Protein AF-A0A3B9YT46-F1 (afdb_monomer_lite)

Radius of gyration: 113.01 Å; chains: 1; bounding box: 164×66×344 Å

Foldseek 3Di:
DDDDDDDDDDDDDDDDDDPDPDPPDVPPPPPPDDDDDPDPLVVLVVVLVVVLVVLLVVLVVVCCVPQNPVCVVVDPPVVVVVSCCVSVVVSVVSVVVSVVVVVVVVVVVVVVVVVVVVVVVPDPDPVVVVVVVVVVVVVVVVVVVVVVVVVVVVVVVVVVVVVVVVVVVVVVVVVVVVVVVVVVVVVVVVVVVVVVVVVVVVVVVVVVVVVVVVVVVVVVVVVVVVVVVVVVVVVVVVVVVVVVVVVVVVVVVVVVVVVVVVVVVVVVVVVVVVVVVVVVVVVVVVVVVVVVVVVVVVVVVVVVVVVVVVVVVVVVVVVVVVVVVVVVVVVVVVVVPPDD

pLDDT: mean 80.5, std 17.71, range [39.16, 98.44]

Secondary structure (DSSP, 8-state):
-------------------------S--------PPP---THHHHHHHHHHHHHHHHHHHHHHHHHH-TTTGGG--HHHHHHHHHHHHHHHHHHHHHHHHHHHHHHHHHHHHHHHHHHHHHT--SHHHHHHHHHHHHHHHHHHHHHHHHHHHHHHHHHHHHHHHHHHHHHHHHHHHHHHHHHHHHHHHHHHHHHHHHHHHHHHHHHHHHHHHHHHHHHHHHHHHHHHHHHHHHHHHHHHHHHHHHHHHHHHHHHHHHHHHHHHHHHHHHHHHHHHHHHHHHHHHHHHHHHHHHHHHHHHHHHHHHHHHHHHHHHHHHHHHHHHHHHHHHHHHHHHTTS--

Structure (mmCIF, N/CA/C/O backbone):
data_AF-A0A3B9YT46-F1
#
_entry.id   AF-A0A3B9YT46-F1
#
loop_
_atom_site.group_PDB
_atom_site.id
_atom_site.type_symbol
_atom_site.label_atom_id
_atom_site.label_alt_id
_atom_site.label_comp_id
_atom_site.label_asym_id
_atom_site.label_entity_id
_atom_site.label_seq_id
_atom_site.pdbx_PDB_ins_code
_atom_site.Cartn_x
_atom_site.Cartn_y
_atom_site.Cartn_z
_atom_site.occupancy
_atom_site.B_iso_or_equiv
_atom_site.auth_seq_id
_atom_site.auth_comp_id
_atom_site.auth_asym_id
_atom_site.auth_atom_id
_atom_site.pdbx_PDB_model_num
ATOM 1 N N . MET A 1 1 ? -22.699 16.809 -35.178 1.00 41.12 1 MET A N 1
ATOM 2 C CA . MET A 1 1 ? -22.304 18.234 -35.242 1.00 41.12 1 MET A CA 1
ATOM 3 C C . MET A 1 1 ? -20.949 18.251 -35.957 1.00 41.12 1 MET A C 1
ATOM 5 O O . MET A 1 1 ? -20.018 17.729 -35.370 1.00 41.12 1 MET A O 1
ATOM 9 N N . ALA A 1 2 ? -20.803 18.466 -37.278 1.00 41.22 2 ALA A N 1
ATOM 10 C CA . ALA A 1 2 ? -21.059 19.678 -38.099 1.00 41.22 2 ALA A CA 1
ATOM 11 C C . ALA A 1 2 ? -20.481 20.929 -37.409 1.00 41.22 2 ALA A C 1
ATOM 13 O O . ALA A 1 2 ? -20.871 21.157 -36.271 1.00 41.22 2 ALA A O 1
ATOM 14 N N . HIS A 1 3 ? -19.545 21.741 -37.916 1.00 41.16 3 HIS A N 1
ATOM 15 C CA . HIS A 1 3 ? -19.056 22.198 -39.238 1.00 41.16 3 HIS A CA 1
ATOM 16 C C . HIS A 1 3 ? -17.510 22.384 -39.138 1.00 41.16 3 HIS A C 1
ATOM 18 O O . HIS A 1 3 ? -17.016 22.484 -38.025 1.00 41.16 3 HIS A O 1
ATOM 24 N N . GLY A 1 4 ? -16.641 22.443 -40.158 1.00 42.06 4 GLY A N 1
ATOM 25 C CA . GLY A 1 4 ? -16.755 22.893 -41.549 1.00 42.06 4 GLY A CA 1
ATOM 26 C C . GLY A 1 4 ? -15.998 24.226 -41.756 1.00 42.06 4 GLY A C 1
ATOM 27 O O . GLY A 1 4 ? -16.309 25.179 -41.054 1.00 42.06 4 GLY A O 1
ATOM 28 N N . ALA A 1 5 ? -15.106 24.267 -42.765 1.00 44.59 5 ALA A N 1
ATOM 29 C CA . ALA A 1 5 ? -14.309 25.393 -43.317 1.00 44.59 5 ALA A CA 1
ATOM 30 C C . ALA A 1 5 ? -12.857 25.496 -42.798 1.00 44.59 5 ALA A C 1
ATOM 32 O O . ALA A 1 5 ? -12.620 25.448 -41.602 1.00 44.59 5 ALA A O 1
ATOM 33 N N . GLY A 1 6 ? -11.817 25.653 -43.616 1.00 39.38 6 GLY A N 1
ATOM 34 C CA . GLY A 1 6 ? -11.703 25.859 -45.060 1.00 39.38 6 GLY A CA 1
ATOM 35 C C . GLY A 1 6 ? -10.277 26.351 -45.348 1.00 39.38 6 GLY A C 1
ATOM 36 O O . GLY A 1 6 ? -9.766 27.198 -44.619 1.00 39.38 6 GLY A O 1
ATOM 37 N N . SER A 1 7 ? -9.618 25.789 -46.360 1.00 54.38 7 SER A N 1
ATOM 38 C CA . SER A 1 7 ? -8.324 26.266 -46.871 1.00 54.38 7 SER A CA 1
ATOM 39 C C . SER A 1 7 ? -8.483 27.581 -47.643 1.00 54.38 7 SER A C 1
ATOM 41 O O . SER A 1 7 ? -9.489 27.762 -48.330 1.00 54.38 7 SER A O 1
ATOM 43 N N . PRO A 1 8 ? -7.472 28.459 -47.583 1.00 56.19 8 PRO A N 1
ATOM 44 C CA . PRO A 1 8 ? -6.973 29.163 -48.772 1.00 56.19 8 PRO A CA 1
ATOM 45 C C . PRO A 1 8 ? -5.425 29.128 -48.797 1.00 56.19 8 PRO A C 1
ATOM 47 O O . PRO A 1 8 ? -4.783 29.212 -47.757 1.00 56.19 8 PRO A O 1
ATOM 50 N N . ASP A 1 9 ? -4.773 28.714 -49.879 1.00 43.56 9 ASP A N 1
ATOM 51 C CA . ASP A 1 9 ? -4.486 29.418 -51.142 1.00 43.56 9 ASP A CA 1
ATOM 52 C C . ASP A 1 9 ? -3.201 30.290 -51.109 1.00 43.56 9 ASP A C 1
ATOM 54 O O . ASP A 1 9 ? -2.808 30.847 -50.090 1.00 43.56 9 ASP A O 1
ATOM 58 N N . ALA A 1 10 ? -2.534 30.276 -52.260 1.00 43.03 10 ALA A N 1
ATOM 59 C CA . ALA A 1 10 ? -1.188 30.647 -52.710 1.00 43.03 10 ALA A CA 1
ATOM 60 C C . ALA A 1 10 ? -0.385 31.859 -52.143 1.00 43.03 10 ALA A C 1
ATOM 62 O O . ALA A 1 10 ? -0.898 32.968 -52.050 1.00 43.03 10 ALA A O 1
ATOM 63 N N . ALA A 1 11 ? 0.950 31.627 -52.049 1.00 45.69 11 ALA A N 1
ATOM 64 C CA . ALA A 1 11 ? 2.121 32.483 -52.417 1.00 45.69 11 ALA A CA 1
ATOM 65 C C . ALA A 1 11 ? 2.400 33.804 -51.630 1.00 45.69 11 ALA A C 1
ATOM 67 O O . ALA A 1 11 ? 1.447 34.388 -51.128 1.00 45.69 11 ALA A O 1
ATOM 68 N N . PRO A 1 12 ? 3.662 34.341 -51.524 1.00 48.16 12 PRO A N 1
ATOM 69 C CA . PRO A 1 12 ? 4.722 34.341 -52.560 1.00 48.16 12 PRO A CA 1
ATOM 70 C C . PRO A 1 12 ? 6.220 34.256 -52.116 1.00 48.16 12 PRO A C 1
ATOM 72 O O . PRO A 1 12 ? 6.553 34.285 -50.938 1.00 48.16 12 PRO A O 1
ATOM 75 N N . ALA A 1 13 ? 7.101 34.257 -53.138 1.00 40.06 13 ALA A N 1
ATOM 76 C CA . ALA A 1 13 ? 8.508 34.720 -53.182 1.00 40.06 13 ALA A CA 1
ATOM 77 C C . ALA A 1 13 ? 9.668 33.682 -53.208 1.00 40.06 13 ALA A C 1
ATOM 79 O O . ALA A 1 13 ? 10.342 33.447 -52.215 1.00 40.06 13 ALA A O 1
ATOM 80 N N . GLY A 1 14 ? 9.961 33.187 -54.425 1.00 42.75 14 GLY A N 1
ATOM 81 C CA . GLY A 1 14 ? 11.294 33.201 -55.069 1.00 42.75 14 GLY A CA 1
ATOM 82 C C . GLY A 1 14 ? 12.364 32.167 -54.675 1.00 42.75 14 GLY A C 1
ATOM 83 O O . GLY A 1 14 ? 12.895 32.210 -53.569 1.00 42.75 14 GLY A O 1
ATOM 84 N N . PRO A 1 15 ? 12.862 31.396 -55.663 1.00 44.81 15 PRO A N 1
ATOM 85 C CA . PRO A 1 15 ? 14.312 31.339 -55.843 1.00 44.81 15 PRO A CA 1
ATOM 86 C C . PRO A 1 15 ? 14.768 31.537 -57.301 1.00 44.81 15 PRO A C 1
ATOM 88 O O . PRO A 1 15 ? 14.233 30.959 -58.239 1.00 44.81 15 PRO A O 1
ATOM 91 N N . ALA A 1 16 ? 15.798 32.376 -57.425 1.00 43.09 16 ALA A N 1
ATOM 92 C CA . ALA A 1 16 ? 16.916 32.319 -58.368 1.00 43.09 16 ALA A CA 1
ATOM 93 C C . ALA A 1 16 ? 16.648 31.914 -59.834 1.00 43.09 16 ALA A C 1
ATOM 95 O O . ALA A 1 16 ? 16.654 30.745 -60.195 1.00 43.09 16 ALA A O 1
ATOM 96 N N . ALA A 1 17 ? 16.571 32.947 -60.679 1.00 42.94 17 ALA A N 1
ATOM 97 C CA . ALA A 1 17 ? 17.223 33.058 -61.987 1.00 42.94 17 ALA A CA 1
ATOM 98 C C . ALA A 1 17 ? 17.659 31.743 -62.671 1.00 42.94 17 ALA A C 1
ATOM 100 O O . ALA A 1 17 ? 18.809 31.312 -62.559 1.00 42.94 17 ALA A O 1
ATOM 101 N N . GLU A 1 18 ? 16.772 31.194 -63.501 1.00 42.94 18 GLU A N 1
ATOM 102 C CA . GLU A 1 18 ? 17.157 30.327 -64.612 1.00 42.94 18 GLU A CA 1
ATOM 103 C C . GLU A 1 18 ? 17.981 31.137 -65.620 1.00 42.94 18 GLU A C 1
ATOM 105 O O . GLU A 1 18 ? 17.463 31.877 -66.458 1.00 42.94 18 GLU A O 1
ATOM 110 N N . LYS A 1 19 ? 19.303 31.004 -65.535 1.00 43.03 19 LYS A N 1
ATOM 111 C CA . LYS A 1 19 ? 20.207 31.386 -66.614 1.00 43.03 19 LYS A CA 1
ATOM 112 C C . LYS A 1 19 ? 20.368 30.154 -67.495 1.00 43.03 19 LYS A C 1
ATOM 114 O O . LYS A 1 19 ? 21.158 29.266 -67.186 1.00 43.03 19 LYS A O 1
ATOM 119 N N . GLY A 1 20 ? 19.564 30.083 -68.554 1.00 39.16 20 GLY A N 1
ATOM 120 C CA . GLY A 1 20 ? 19.698 29.065 -69.588 1.00 39.16 20 GLY A CA 1
ATOM 121 C C . GLY A 1 20 ? 21.128 29.062 -70.119 1.00 39.16 20 GLY A C 1
ATOM 122 O O . GLY A 1 20 ? 21.547 30.009 -70.783 1.00 39.16 20 GLY A O 1
ATOM 123 N N . LEU A 1 21 ? 21.885 28.011 -69.796 1.00 46.62 21 LEU A N 1
ATOM 124 C CA . LEU A 1 21 ? 23.113 27.695 -70.505 1.00 46.62 21 LEU A CA 1
ATOM 125 C C . LEU A 1 21 ? 22.712 27.331 -71.932 1.00 46.62 21 LEU A C 1
ATOM 127 O O . LEU A 1 21 ? 22.189 26.249 -72.206 1.00 46.62 21 LEU A O 1
ATOM 131 N N . THR A 1 22 ? 22.957 28.273 -72.832 1.00 46.56 22 THR A N 1
ATOM 132 C CA . THR A 1 22 ? 23.142 28.022 -74.251 1.00 46.56 22 THR A CA 1
ATOM 133 C C . THR A 1 22 ? 24.093 26.839 -74.403 1.00 46.56 22 THR A C 1
ATOM 135 O O . THR A 1 22 ? 25.244 26.876 -73.971 1.00 46.56 22 THR A O 1
ATOM 138 N N . ARG A 1 23 ? 23.575 25.745 -74.964 1.00 44.22 23 ARG A N 1
ATOM 139 C CA . ARG A 1 23 ? 24.385 24.642 -75.471 1.00 44.22 23 ARG A CA 1
ATOM 140 C C . ARG A 1 23 ? 25.211 25.189 -76.631 1.00 44.22 23 ARG A C 1
ATOM 142 O O . ARG A 1 23 ? 24.738 25.204 -77.763 1.00 44.22 23 ARG A O 1
ATOM 149 N N . ASP A 1 24 ? 26.427 25.623 -76.337 1.00 44.31 24 ASP A N 1
ATOM 150 C CA . ASP A 1 24 ? 27.461 25.804 -77.346 1.00 44.31 24 ASP A CA 1
ATOM 151 C C . ASP A 1 24 ? 27.798 24.414 -77.891 1.00 44.31 24 ASP A C 1
ATOM 153 O O . ASP A 1 24 ? 28.499 23.619 -77.265 1.00 44.31 24 ASP A O 1
ATOM 157 N N . ASN A 1 25 ? 27.182 24.082 -79.023 1.00 48.66 25 ASN A N 1
ATOM 158 C CA . ASN A 1 25 ? 27.457 22.886 -79.800 1.00 48.66 25 ASN A CA 1
ATOM 159 C C . ASN A 1 25 ? 28.786 23.105 -80.548 1.00 48.66 25 ASN A C 1
ATOM 161 O O . ASN A 1 25 ? 28.829 23.952 -81.436 1.00 48.66 25 ASN A O 1
ATOM 165 N N . PRO A 1 26 ? 29.880 22.386 -80.243 1.00 47.75 26 PRO A N 1
ATOM 166 C CA . PRO A 1 26 ? 31.188 22.662 -80.840 1.00 47.75 26 PRO A CA 1
ATOM 167 C C . PRO A 1 26 ? 31.385 21.966 -82.202 1.00 47.75 26 PRO A C 1
ATOM 169 O O . PRO A 1 26 ? 32.481 21.506 -82.512 1.00 47.75 26 PRO A O 1
ATOM 172 N N . LEU A 1 27 ? 30.332 21.853 -83.015 1.00 49.66 27 LEU A N 1
ATOM 173 C CA . LEU A 1 27 ? 30.354 21.134 -84.296 1.00 49.66 27 LEU A CA 1
ATOM 174 C C . LEU A 1 27 ? 29.682 21.931 -85.425 1.00 49.66 27 LEU A C 1
ATOM 176 O O . LEU A 1 27 ? 28.972 21.367 -86.250 1.00 49.66 27 LEU A O 1
ATOM 180 N N . ASP A 1 28 ? 29.963 23.232 -85.503 1.00 43.47 28 ASP A N 1
ATOM 181 C CA . ASP A 1 28 ? 29.876 23.964 -86.770 1.00 43.47 28 ASP A CA 1
ATOM 182 C C . ASP A 1 28 ? 31.187 23.747 -87.531 1.00 43.47 28 ASP A C 1
ATOM 184 O O . ASP A 1 28 ? 32.149 24.512 -87.440 1.00 43.47 28 ASP A O 1
ATOM 188 N N . LEU A 1 29 ? 31.252 22.624 -88.248 1.00 54.69 29 LEU A N 1
ATOM 189 C CA . LEU A 1 29 ? 32.299 22.385 -89.231 1.00 54.69 29 LEU A CA 1
ATOM 190 C C . LEU A 1 29 ? 32.039 23.303 -90.423 1.00 54.69 29 LEU A C 1
ATOM 192 O O . LEU A 1 29 ? 31.255 22.987 -91.320 1.00 54.69 29 LEU A O 1
ATOM 196 N N . ASP A 1 30 ? 32.717 24.447 -90.381 1.00 42.81 30 ASP A N 1
ATOM 197 C CA . ASP A 1 30 ? 32.851 25.440 -91.438 1.00 42.81 30 ASP A CA 1
ATOM 198 C C . ASP A 1 30 ? 33.291 24.746 -92.738 1.00 42.81 30 ASP A C 1
ATOM 200 O O . ASP A 1 30 ? 34.471 24.528 -93.025 1.00 42.81 30 ASP A O 1
ATOM 204 N N . THR A 1 31 ? 32.302 24.301 -93.512 1.00 52.31 31 THR A N 1
ATOM 205 C CA . THR A 1 31 ? 32.496 23.651 -94.804 1.00 52.31 31 THR A CA 1
ATOM 206 C C . THR A 1 31 ? 32.680 24.761 -95.831 1.00 52.31 31 THR A C 1
ATOM 208 O O . THR A 1 31 ? 31.816 25.015 -96.669 1.00 52.31 31 THR A O 1
ATOM 211 N N . GLN A 1 32 ? 33.812 25.465 -95.747 1.00 49.44 32 GLN A N 1
ATOM 212 C CA . GLN A 1 32 ? 34.251 26.377 -96.798 1.00 49.44 32 GLN A CA 1
ATOM 213 C C . GLN A 1 32 ? 34.655 25.551 -98.019 1.00 49.44 32 GLN A C 1
ATOM 215 O O . GLN A 1 32 ? 35.798 25.124 -98.196 1.00 49.44 32 GLN A O 1
ATOM 220 N N . ALA A 1 33 ? 33.654 25.296 -98.857 1.00 43.62 33 ALA A N 1
ATOM 221 C CA . ALA A 1 33 ? 33.799 24.751 -100.187 1.00 43.62 33 ALA A CA 1
ATOM 222 C C . ALA A 1 33 ? 34.742 25.640 -101.014 1.00 43.62 33 ALA A C 1
ATOM 224 O O . ALA A 1 33 ? 34.546 26.845 -101.168 1.00 43.62 33 ALA A O 1
ATOM 225 N N . ILE A 1 34 ? 35.780 25.010 -101.553 1.00 50.03 34 ILE A N 1
ATOM 226 C CA . ILE A 1 34 ? 36.773 25.602 -102.444 1.00 50.03 34 ILE A CA 1
ATOM 227 C C . ILE A 1 34 ? 36.063 26.040 -103.734 1.00 50.03 34 ILE A C 1
ATOM 229 O O . ILE A 1 34 ? 35.807 25.221 -104.614 1.00 50.03 34 ILE A O 1
ATOM 233 N N . ALA A 1 35 ? 35.745 27.327 -103.865 1.00 42.12 35 ALA A N 1
ATOM 234 C CA . ALA A 1 35 ? 35.274 27.897 -105.124 1.00 42.12 35 ALA A CA 1
ATOM 235 C C . ALA A 1 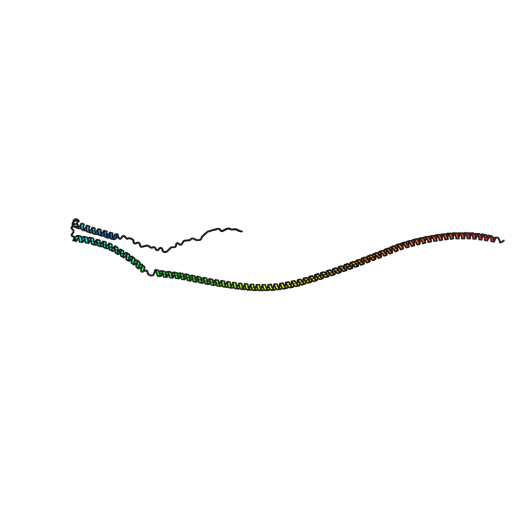35 ? 36.483 28.255 -106.017 1.00 42.12 35 ALA A C 1
ATOM 237 O O . ALA A 1 35 ? 37.309 29.082 -105.617 1.00 42.12 35 ALA A O 1
ATOM 238 N N . PRO A 1 36 ? 36.636 27.674 -107.222 1.00 52.12 36 PRO A N 1
ATOM 239 C CA . PRO A 1 36 ? 37.653 28.128 -108.163 1.00 52.12 36 PRO A CA 1
ATOM 240 C C . PRO A 1 36 ? 37.250 29.487 -108.756 1.00 52.12 36 PRO A C 1
ATOM 242 O O . PRO A 1 36 ? 36.185 29.627 -109.353 1.00 52.12 36 PRO A O 1
ATOM 245 N N . SER A 1 37 ? 38.112 30.496 -108.614 1.00 43.25 37 SER A N 1
ATOM 246 C CA . SER A 1 37 ? 37.915 31.805 -109.241 1.00 43.25 37 SER A CA 1
ATOM 247 C C . SER A 1 37 ? 38.177 31.738 -110.759 1.00 43.25 37 SER A C 1
ATOM 249 O O . SER A 1 37 ? 39.191 31.173 -111.188 1.00 43.25 37 SER A O 1
ATOM 251 N N . PRO A 1 38 ? 37.304 32.319 -111.604 1.00 46.41 38 PRO A N 1
ATOM 252 C CA . PRO A 1 38 ? 37.514 32.383 -113.045 1.00 46.41 38 PRO A CA 1
ATOM 253 C C . PRO A 1 38 ? 38.500 33.516 -113.353 1.00 46.41 38 PRO A C 1
ATOM 255 O O . PRO A 1 38 ? 38.113 34.645 -113.642 1.00 46.41 38 PRO A O 1
ATOM 258 N N . GLN A 1 39 ? 39.803 33.249 -113.255 1.00 58.62 39 GLN A N 1
ATOM 259 C CA . GLN A 1 39 ? 40.795 34.190 -113.776 1.00 58.62 39 GLN A CA 1
ATOM 260 C C . GLN A 1 39 ? 40.718 34.193 -115.305 1.00 58.62 39 GLN A C 1
ATOM 262 O O . GLN A 1 39 ? 40.978 33.182 -115.953 1.00 58.62 39 GLN A O 1
ATOM 267 N N . ALA A 1 40 ? 40.322 35.344 -115.850 1.00 55.09 40 ALA A N 1
ATOM 268 C CA . ALA A 1 40 ? 40.177 35.630 -117.268 1.00 55.09 40 ALA A CA 1
ATOM 269 C C . ALA A 1 40 ? 41.490 35.376 -118.036 1.00 55.09 40 ALA A C 1
ATOM 271 O O . ALA A 1 40 ? 42.336 36.255 -118.191 1.00 55.09 40 ALA A O 1
ATOM 272 N N . ASP A 1 41 ? 41.639 34.156 -118.557 1.00 59.75 41 ASP A N 1
ATOM 273 C CA . ASP A 1 41 ? 42.771 33.700 -119.378 1.00 59.75 41 ASP A CA 1
ATOM 274 C C . ASP A 1 41 ? 42.817 34.355 -120.779 1.00 59.75 41 ASP A C 1
ATOM 276 O O . ASP A 1 41 ? 43.705 34.065 -121.579 1.00 59.75 41 ASP A O 1
ATOM 280 N N . GLY A 1 42 ? 41.893 35.271 -121.092 1.00 62.78 42 GLY A N 1
ATOM 281 C CA . GLY A 1 42 ? 41.803 35.927 -122.398 1.00 62.78 42 GLY A CA 1
ATOM 282 C C . GLY A 1 42 ? 42.903 36.954 -122.680 1.00 62.78 42 GLY A C 1
ATOM 283 O O . GLY A 1 42 ? 43.208 37.199 -123.844 1.00 62.78 42 GLY A O 1
ATOM 284 N N . TRP A 1 43 ? 43.535 37.541 -121.655 1.00 73.94 43 TRP A N 1
ATOM 285 C CA . TRP A 1 43 ? 44.474 38.655 -121.862 1.00 73.94 43 TRP A CA 1
ATOM 286 C C . TRP A 1 43 ? 45.772 38.228 -122.567 1.00 73.94 43 TRP A C 1
ATOM 288 O O . TRP A 1 43 ? 46.298 38.981 -123.381 1.00 73.94 43 TRP A O 1
ATOM 298 N N . ALA A 1 44 ? 46.265 37.012 -122.303 1.00 70.19 44 ALA A N 1
ATOM 299 C CA . ALA A 1 44 ? 47.479 36.490 -122.932 1.00 70.19 44 ALA A CA 1
ATOM 300 C C . ALA A 1 44 ? 47.256 36.196 -124.427 1.00 70.19 44 ALA A C 1
ATOM 302 O O . ALA A 1 44 ? 48.095 36.534 -125.260 1.00 70.19 44 ALA A O 1
ATOM 303 N N . PHE A 1 45 ? 46.091 35.640 -124.778 1.00 71.75 45 PHE A N 1
ATOM 304 C CA . PHE A 1 45 ? 45.691 35.450 -126.175 1.00 71.75 45 PHE A CA 1
ATOM 305 C C . PHE A 1 45 ? 45.420 36.789 -126.874 1.00 71.75 45 PHE A C 1
ATOM 307 O O . PHE A 1 45 ? 45.823 36.971 -128.021 1.00 71.75 45 PHE A O 1
ATOM 314 N N . ALA A 1 46 ? 44.811 37.752 -126.174 1.00 75.56 46 ALA A N 1
ATOM 315 C CA . ALA A 1 46 ? 44.589 39.098 -126.697 1.00 75.56 46 ALA A CA 1
ATOM 316 C C . ALA A 1 46 ? 45.912 39.832 -126.987 1.00 75.56 46 ALA A C 1
ATOM 318 O O . ALA A 1 46 ? 46.068 40.413 -128.060 1.00 75.56 46 ALA A O 1
ATOM 319 N N . ALA A 1 47 ? 46.889 39.755 -126.078 1.00 75.31 47 ALA A N 1
ATOM 320 C CA . ALA A 1 47 ? 48.214 40.344 -126.270 1.00 75.31 47 ALA A CA 1
ATOM 321 C C . ALA A 1 47 ? 48.966 39.705 -127.452 1.00 75.31 47 ALA A C 1
ATOM 323 O O . ALA A 1 47 ? 49.541 40.423 -128.271 1.00 75.31 47 ALA A O 1
ATOM 324 N N . ALA A 1 48 ? 48.914 38.373 -127.591 1.00 75.81 48 ALA A N 1
ATOM 325 C CA . ALA A 1 48 ? 49.522 37.667 -128.721 1.00 75.81 48 ALA A CA 1
ATOM 326 C C . ALA A 1 48 ? 48.877 38.048 -130.068 1.00 75.81 48 ALA A C 1
ATOM 328 O O . ALA A 1 48 ? 49.583 38.245 -131.062 1.00 75.81 48 ALA A O 1
ATOM 329 N N . GLY A 1 49 ? 47.549 38.207 -130.099 1.00 75.62 49 GLY A N 1
ATOM 330 C CA . GLY A 1 49 ? 46.814 38.668 -131.278 1.00 75.62 49 GLY A CA 1
ATOM 331 C C . GLY A 1 49 ? 47.187 40.094 -131.690 1.00 75.62 49 GLY A C 1
ATOM 332 O O . GLY A 1 49 ? 47.502 40.329 -132.855 1.00 75.62 49 GLY A O 1
ATOM 333 N N . LEU A 1 50 ? 47.227 41.029 -130.734 1.00 81.75 50 LEU A N 1
ATOM 334 C CA . LEU A 1 50 ? 47.620 42.421 -130.985 1.00 81.75 50 LEU A CA 1
ATOM 335 C C . LEU A 1 50 ? 49.059 42.531 -131.494 1.00 81.75 50 LEU A C 1
ATOM 337 O O . LEU A 1 50 ? 49.312 43.248 -132.461 1.00 81.75 50 LEU A O 1
ATOM 341 N N . PHE A 1 51 ? 49.989 41.793 -130.886 1.00 79.75 51 PHE A N 1
ATOM 342 C CA . PHE A 1 51 ? 51.381 41.775 -131.327 1.00 79.75 51 PHE A CA 1
ATOM 343 C C . PHE A 1 51 ? 51.520 41.216 -132.748 1.00 79.75 51 PHE A C 1
ATOM 345 O O . PHE A 1 51 ? 52.198 41.817 -133.577 1.00 79.75 51 PHE A O 1
ATOM 352 N N . SER A 1 52 ? 50.830 40.112 -133.057 1.00 75.25 52 SER A N 1
ATOM 353 C CA . SER A 1 52 ? 50.860 39.508 -134.398 1.00 75.25 52 SER A CA 1
ATOM 354 C C . SER A 1 52 ? 50.279 40.453 -135.456 1.00 75.25 52 SER A C 1
ATOM 356 O O . SER A 1 52 ? 50.853 40.603 -136.533 1.00 75.25 52 SER A O 1
ATOM 358 N N . ALA A 1 53 ? 49.177 41.144 -135.140 1.00 77.81 53 ALA A N 1
ATOM 359 C CA . ALA A 1 53 ? 48.570 42.134 -136.029 1.00 77.81 53 ALA A CA 1
ATOM 360 C C . ALA A 1 53 ? 49.493 43.341 -136.264 1.00 77.81 53 ALA A C 1
ATOM 362 O O . ALA A 1 53 ? 49.672 43.770 -137.404 1.00 77.81 53 ALA A O 1
ATOM 363 N N . PHE A 1 54 ? 50.121 43.856 -135.203 1.00 82.50 54 PHE A N 1
ATOM 364 C CA . PHE A 1 54 ? 51.089 44.947 -135.293 1.00 82.50 54 PHE A CA 1
ATOM 365 C C . PHE A 1 54 ? 52.315 44.553 -136.126 1.00 82.50 54 PHE A C 1
ATOM 367 O O . PHE A 1 54 ? 52.748 45.315 -136.989 1.00 82.50 54 PHE A O 1
ATOM 374 N N . TRP A 1 55 ? 52.844 43.345 -135.923 1.00 83.56 55 TRP A N 1
ATOM 375 C CA . TRP A 1 55 ? 54.025 42.857 -136.630 1.00 83.56 55 TRP A CA 1
ATOM 376 C C . TRP A 1 55 ? 53.762 42.617 -138.120 1.00 83.56 55 TRP A C 1
ATOM 378 O O . TRP A 1 55 ? 54.521 43.082 -138.973 1.00 83.56 55 TRP A O 1
ATOM 388 N N . ALA A 1 56 ? 52.651 41.949 -138.443 1.00 74.56 56 ALA A N 1
ATOM 389 C CA . ALA A 1 56 ? 52.224 41.751 -139.824 1.00 74.56 56 ALA A CA 1
ATOM 390 C C . ALA A 1 56 ? 51.985 43.098 -140.527 1.00 74.56 56 ALA A C 1
ATOM 392 O O . ALA A 1 56 ? 52.460 43.306 -141.644 1.00 74.56 56 ALA A O 1
ATOM 393 N N . GLY A 1 57 ? 51.327 44.044 -139.845 1.00 76.94 57 GLY A N 1
ATOM 394 C CA . GLY A 1 57 ? 51.144 45.409 -140.336 1.00 76.94 57 GLY A CA 1
ATOM 395 C C . GLY A 1 57 ? 52.468 46.143 -140.574 1.00 76.94 57 GLY A C 1
ATOM 396 O O . GLY A 1 57 ? 52.619 46.808 -141.597 1.00 76.94 57 GLY A O 1
ATOM 397 N N . GLY A 1 58 ? 53.449 45.974 -139.684 1.00 78.50 58 GLY A N 1
ATOM 398 C CA . GLY A 1 58 ? 54.785 46.562 -139.807 1.00 78.50 58 GLY A CA 1
ATOM 399 C C . GLY A 1 58 ? 55.551 46.077 -141.038 1.00 78.50 58 GLY A C 1
ATOM 400 O O . GLY A 1 58 ? 56.144 46.889 -141.748 1.00 78.50 58 GLY A O 1
ATOM 401 N N . ILE A 1 59 ? 55.489 44.779 -141.352 1.00 76.62 59 ILE A N 1
ATOM 402 C CA . ILE A 1 59 ? 56.126 44.226 -142.560 1.00 76.62 59 ILE A CA 1
ATOM 403 C C . ILE A 1 59 ? 55.437 44.746 -143.818 1.00 76.62 59 ILE A C 1
ATOM 405 O O . ILE A 1 59 ? 56.115 45.185 -144.745 1.00 76.62 59 ILE A O 1
ATOM 409 N N . VAL A 1 60 ? 54.102 44.759 -143.843 1.00 73.12 60 VAL A N 1
ATOM 410 C CA . VAL A 1 60 ? 53.352 45.313 -144.979 1.00 73.12 60 VAL A CA 1
ATOM 411 C C . VAL A 1 60 ? 53.708 46.788 -145.190 1.00 73.12 60 VAL A C 1
ATOM 413 O O . VAL A 1 60 ? 54.002 47.190 -146.315 1.00 73.12 60 VAL A O 1
ATOM 416 N N . ALA A 1 61 ? 53.764 47.585 -144.119 1.00 80.38 61 ALA A N 1
ATOM 417 C CA . ALA A 1 61 ? 54.150 48.992 -144.186 1.00 80.38 61 ALA A CA 1
ATOM 418 C C . ALA A 1 61 ? 55.593 49.184 -144.687 1.00 80.38 61 ALA A C 1
ATOM 420 O O . ALA A 1 61 ? 55.833 50.045 -145.534 1.00 80.38 61 ALA A O 1
ATOM 421 N N . TYR A 1 62 ? 56.540 48.365 -144.219 1.00 77.31 62 TYR A N 1
ATOM 422 C CA . TYR A 1 62 ? 57.936 48.404 -144.660 1.00 77.31 62 TYR A CA 1
A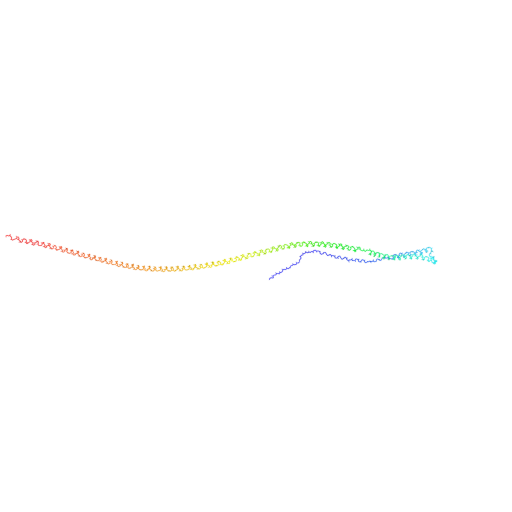TOM 423 C C . TYR A 1 62 ? 58.078 48.075 -146.150 1.00 77.31 62 TYR A C 1
ATOM 425 O O . TYR A 1 62 ? 58.725 48.816 -146.890 1.00 77.31 62 TYR A O 1
ATOM 433 N N . VAL A 1 63 ? 57.423 47.006 -146.614 1.00 74.50 63 VAL A N 1
ATOM 434 C CA . VAL A 1 63 ? 57.468 46.592 -148.023 1.00 74.50 63 VAL A CA 1
ATOM 435 C C . VAL A 1 63 ? 56.855 47.669 -148.922 1.00 74.50 63 VAL A C 1
ATOM 437 O O . VAL A 1 63 ? 57.457 48.041 -149.929 1.00 74.50 63 VAL A O 1
ATOM 440 N N . VAL A 1 64 ? 55.695 48.221 -148.550 1.00 75.69 64 VAL A N 1
ATOM 441 C CA . VAL A 1 64 ? 55.039 49.295 -149.315 1.00 75.69 64 VAL A CA 1
ATOM 442 C C . VAL A 1 64 ? 55.882 50.573 -149.337 1.00 75.69 64 VAL A C 1
ATOM 444 O O . VAL A 1 64 ? 55.947 51.234 -150.374 1.00 75.69 64 VAL A O 1
ATOM 447 N N . GLY A 1 65 ? 56.529 50.923 -148.222 1.00 77.81 65 GLY A N 1
ATOM 448 C CA . GLY A 1 65 ? 57.385 52.104 -148.122 1.00 77.81 65 GLY A CA 1
ATOM 449 C C . GLY A 1 65 ? 58.668 51.994 -148.947 1.00 77.81 65 GLY A C 1
ATOM 450 O O . GLY A 1 65 ? 59.050 52.959 -149.601 1.00 77.81 65 GLY A O 1
ATOM 451 N N . TYR A 1 66 ? 59.308 50.822 -148.953 1.00 76.25 66 TYR A N 1
ATOM 452 C CA . TYR A 1 66 ? 60.580 50.614 -149.647 1.00 76.25 66 TYR A CA 1
ATOM 453 C C . TYR A 1 66 ? 60.413 50.399 -151.159 1.00 76.25 66 TYR A C 1
ATOM 455 O O . TYR A 1 66 ? 61.148 50.984 -151.949 1.00 76.25 66 TYR A O 1
ATOM 463 N N . TYR A 1 67 ? 59.435 49.586 -151.579 1.00 70.94 67 TYR A N 1
ATOM 464 C CA . TYR A 1 67 ? 59.235 49.238 -152.995 1.00 70.94 67 TYR A CA 1
ATOM 465 C C . TYR A 1 67 ? 58.224 50.141 -153.720 1.00 70.94 67 TYR A C 1
ATOM 467 O O . TYR A 1 67 ? 58.172 50.150 -154.953 1.00 70.94 67 TYR A O 1
ATOM 475 N N . GLY A 1 68 ? 57.423 50.910 -152.978 1.00 69.94 68 GLY A N 1
ATOM 476 C CA . GLY A 1 68 ? 56.323 51.706 -153.515 1.00 69.94 68 GLY A CA 1
ATOM 477 C C . GLY A 1 68 ? 55.075 50.866 -153.821 1.00 69.94 68 GLY A C 1
ATOM 478 O O . GLY A 1 68 ? 55.151 49.695 -154.193 1.00 69.94 68 GLY A O 1
ATOM 479 N N . LYS A 1 69 ? 53.889 51.480 -153.692 1.00 66.12 69 LYS A N 1
ATOM 480 C CA . LYS A 1 69 ? 52.580 50.793 -153.801 1.00 66.12 69 LYS A CA 1
ATOM 481 C C . LYS A 1 69 ? 52.399 50.023 -155.119 1.00 66.12 69 LYS A C 1
ATOM 483 O O . LYS A 1 69 ? 51.786 48.963 -155.120 1.00 66.12 69 LYS A O 1
ATOM 488 N N . ALA A 1 70 ? 52.932 50.551 -156.224 1.00 61.44 70 ALA A N 1
ATOM 489 C CA . ALA A 1 70 ? 52.787 49.963 -157.557 1.00 61.44 70 ALA A CA 1
ATOM 490 C C . ALA A 1 70 ? 53.662 48.712 -157.770 1.00 61.44 70 ALA A C 1
ATOM 492 O O . ALA A 1 70 ? 53.273 47.814 -158.511 1.00 61.44 70 ALA A O 1
ATOM 493 N N . SER A 1 71 ? 54.810 48.617 -157.094 1.00 61.62 71 SER A N 1
ATOM 494 C CA . SER A 1 71 ? 55.750 47.499 -157.254 1.00 61.62 71 SER A CA 1
ATOM 495 C C . SER A 1 71 ? 55.398 46.289 -156.386 1.00 61.62 71 SER A C 1
ATOM 497 O O . SER A 1 71 ? 55.907 45.199 -156.633 1.00 61.62 71 SER A O 1
ATOM 499 N N . PHE A 1 72 ? 54.507 46.447 -155.398 1.00 63.56 72 PHE A N 1
ATOM 500 C CA . PHE A 1 72 ? 54.039 45.345 -154.549 1.00 63.56 72 PHE A CA 1
ATOM 501 C C . PHE A 1 72 ? 53.362 44.230 -155.363 1.00 63.56 72 PHE A C 1
ATOM 503 O O . PHE A 1 72 ? 53.555 43.053 -155.073 1.00 63.56 72 PHE A O 1
ATOM 510 N N . ALA A 1 73 ? 52.619 44.592 -156.416 1.00 66.94 73 ALA A N 1
ATOM 511 C CA . ALA A 1 73 ? 51.923 43.629 -157.270 1.00 66.94 73 ALA A CA 1
ATOM 512 C C . ALA A 1 73 ? 52.860 42.835 -158.204 1.00 66.94 73 ALA A C 1
ATOM 514 O O . ALA A 1 73 ? 52.488 41.755 -158.651 1.00 66.94 73 ALA A O 1
ATOM 515 N N . ASN A 1 74 ? 54.073 43.339 -158.467 1.00 63.75 74 ASN A N 1
ATOM 516 C CA . ASN A 1 74 ? 55.042 42.742 -159.399 1.00 63.75 74 ASN A CA 1
ATOM 517 C C . ASN A 1 74 ? 56.240 42.091 -158.687 1.00 63.75 74 ASN A C 1
ATOM 519 O O . ASN A 1 74 ? 57.286 41.864 -159.298 1.00 63.75 74 ASN A O 1
ATOM 523 N N . LEU A 1 75 ? 56.116 41.812 -157.388 1.00 68.19 75 LEU A N 1
ATOM 524 C CA . LEU A 1 75 ? 57.202 41.230 -156.611 1.00 68.19 75 LEU A CA 1
ATOM 525 C C . LEU A 1 75 ? 57.455 39.771 -157.050 1.00 68.19 75 LEU A C 1
ATOM 527 O O . LEU A 1 75 ? 56.504 38.990 -157.130 1.00 68.19 75 LEU A O 1
ATOM 531 N N . PRO A 1 76 ? 58.712 39.362 -157.318 1.00 73.50 76 PRO A N 1
ATOM 532 C CA . PRO A 1 76 ? 59.017 37.979 -157.674 1.00 73.50 76 PRO A CA 1
ATOM 533 C C . PRO A 1 76 ? 58.586 37.016 -156.558 1.00 73.50 76 PRO A C 1
ATOM 535 O O . PRO A 1 76 ? 58.717 37.326 -155.371 1.00 73.50 76 PRO A O 1
ATOM 538 N N . TRP A 1 77 ? 58.114 35.822 -156.933 1.00 73.44 77 TRP A N 1
ATOM 539 C CA . TRP A 1 77 ? 57.596 34.803 -156.003 1.00 73.44 77 TRP A CA 1
ATOM 540 C C . TRP A 1 77 ? 58.558 34.455 -154.853 1.00 73.44 77 TRP A C 1
ATOM 542 O O . TRP A 1 77 ? 58.115 34.158 -153.744 1.00 73.44 77 TRP A O 1
ATOM 552 N N . THR A 1 78 ? 59.872 34.549 -155.076 1.00 71.88 78 THR A N 1
ATOM 553 C CA . THR A 1 78 ? 60.900 34.358 -154.039 1.00 71.88 78 THR A CA 1
ATOM 554 C C . THR A 1 78 ? 60.859 35.437 -152.952 1.00 71.88 78 THR A C 1
ATOM 556 O O . THR A 1 78 ? 61.011 35.123 -151.773 1.00 71.88 78 THR A O 1
ATOM 559 N N . GLY A 1 79 ? 60.597 36.695 -153.321 1.00 73.00 79 GLY A N 1
ATOM 560 C CA . GLY A 1 79 ? 60.435 37.802 -152.377 1.00 73.00 79 GLY A CA 1
ATOM 561 C C . GLY A 1 79 ? 59.177 37.643 -151.528 1.00 73.00 79 GLY A C 1
ATOM 562 O O . GLY A 1 79 ? 59.231 37.799 -150.311 1.00 73.00 79 GLY A O 1
ATOM 563 N N . VAL A 1 80 ? 58.063 37.240 -152.149 1.00 73.12 80 VAL A N 1
ATOM 564 C CA . VAL A 1 80 ? 56.804 36.959 -151.438 1.00 73.12 80 VAL A CA 1
ATOM 565 C C . VAL A 1 80 ? 57.002 35.862 -150.388 1.00 73.12 80 VAL A C 1
ATOM 567 O O . VAL A 1 80 ? 56.572 36.029 -149.249 1.00 73.12 80 VAL A O 1
ATOM 570 N N . GLY A 1 81 ? 57.713 34.781 -150.732 1.00 76.62 81 GLY A N 1
ATOM 571 C CA . GLY A 1 81 ? 58.030 33.701 -149.794 1.00 76.62 81 GLY A CA 1
ATOM 572 C C . GLY A 1 81 ? 58.865 34.161 -148.595 1.00 76.62 81 GLY A C 1
ATOM 573 O O . GLY A 1 81 ? 58.560 33.792 -147.461 1.00 76.62 81 GLY A O 1
ATOM 574 N N . LEU A 1 82 ? 59.875 35.011 -148.817 1.00 78.69 82 LEU A N 1
ATOM 575 C CA . LEU A 1 82 ? 60.723 35.531 -147.741 1.00 78.69 82 LEU A CA 1
ATOM 576 C C . LEU A 1 82 ? 59.947 36.452 -146.790 1.00 78.69 82 LEU A C 1
ATOM 578 O O . LEU A 1 82 ? 60.060 36.303 -145.574 1.00 78.69 82 LEU A O 1
ATOM 582 N N . PHE A 1 83 ? 59.130 37.369 -147.318 1.00 75.62 83 PHE A N 1
ATOM 583 C CA . PHE A 1 83 ? 58.309 38.254 -146.485 1.00 75.62 83 PHE A CA 1
ATOM 584 C C . PHE A 1 83 ? 57.202 37.494 -145.751 1.00 75.62 83 PHE A C 1
ATOM 586 O O . PHE A 1 83 ? 56.949 37.773 -144.580 1.00 75.62 83 PHE A O 1
ATOM 593 N N . ALA A 1 84 ? 56.587 36.496 -146.393 1.00 75.44 84 ALA A N 1
ATOM 594 C CA . ALA A 1 84 ? 55.623 35.617 -145.741 1.00 75.44 84 ALA A CA 1
ATOM 595 C C . ALA A 1 84 ? 56.276 34.839 -144.590 1.00 75.44 84 ALA A C 1
ATOM 597 O O . ALA A 1 84 ? 55.743 34.837 -143.483 1.00 75.44 84 ALA A O 1
ATOM 598 N N . ALA A 1 85 ? 57.461 34.256 -144.801 1.00 77.94 85 ALA A N 1
ATOM 599 C CA . ALA A 1 85 ? 58.209 33.584 -143.740 1.00 77.94 85 ALA A CA 1
ATOM 600 C C . ALA A 1 85 ? 58.593 34.553 -142.604 1.00 77.94 85 ALA A C 1
ATOM 602 O O . ALA A 1 85 ? 58.388 34.238 -141.431 1.00 77.94 85 ALA A O 1
ATOM 603 N N . ALA A 1 86 ? 59.068 35.758 -142.936 1.00 77.62 86 ALA A N 1
ATOM 604 C CA . ALA A 1 86 ? 59.430 36.784 -141.958 1.00 77.62 86 ALA A CA 1
ATOM 605 C C . ALA A 1 86 ? 58.230 37.294 -141.134 1.00 77.62 86 ALA A C 1
ATOM 607 O O . ALA A 1 86 ? 58.394 37.650 -139.967 1.00 77.62 86 ALA A O 1
ATOM 608 N N . ALA A 1 87 ? 57.022 37.309 -141.707 1.00 75.75 87 ALA A N 1
ATOM 609 C CA . ALA A 1 87 ? 55.794 37.672 -140.997 1.00 75.75 87 ALA A CA 1
ATOM 610 C C . ALA A 1 87 ? 55.228 36.520 -140.158 1.00 75.75 87 ALA A C 1
ATOM 612 O O . ALA A 1 87 ? 54.703 36.735 -139.060 1.00 75.75 87 ALA A O 1
ATOM 613 N N . PHE A 1 88 ? 55.341 35.291 -140.659 1.00 78.75 88 PHE A N 1
ATOM 614 C CA . PHE A 1 88 ? 54.723 34.131 -140.035 1.00 78.75 88 PHE A CA 1
ATOM 615 C C . PHE A 1 88 ? 55.512 33.629 -138.823 1.00 78.75 88 PHE A C 1
ATOM 617 O O . PHE A 1 88 ? 54.913 33.338 -137.788 1.00 78.75 88 PHE A O 1
ATOM 624 N N . VAL A 1 89 ? 56.848 33.584 -138.905 1.00 81.38 89 VAL A N 1
ATOM 625 C CA . VAL A 1 89 ? 57.702 33.035 -137.834 1.00 81.38 89 VAL A CA 1
ATOM 626 C C . VAL A 1 89 ? 57.476 33.737 -136.480 1.00 81.38 89 VAL A C 1
ATOM 628 O O . VAL A 1 89 ? 57.220 33.039 -135.495 1.00 81.38 89 VAL A O 1
ATOM 631 N N . PRO A 1 90 ? 57.472 35.082 -136.382 1.00 77.12 90 PRO A N 1
ATOM 632 C CA . PRO A 1 90 ? 57.268 35.763 -135.100 1.00 77.12 90 PRO A CA 1
ATOM 633 C C . PRO A 1 90 ? 55.839 35.613 -134.570 1.00 77.12 90 PRO A C 1
ATOM 635 O O . PRO A 1 90 ? 55.637 35.483 -133.362 1.00 77.12 90 PRO A O 1
ATOM 638 N N . SER A 1 91 ? 54.855 35.564 -135.471 1.00 77.62 91 SER A N 1
ATOM 639 C CA . SER A 1 91 ? 53.444 35.373 -135.117 1.00 77.62 91 SER A CA 1
ATOM 640 C C . SER A 1 91 ? 53.210 33.992 -134.495 1.00 77.62 91 SER A C 1
ATOM 642 O O . SER A 1 91 ? 52.588 33.881 -133.439 1.00 77.62 91 SER A O 1
ATOM 644 N N . VAL A 1 92 ? 53.776 32.935 -135.088 1.00 78.88 92 VAL A N 1
ATOM 645 C CA . VAL A 1 92 ? 53.701 31.571 -134.535 1.00 78.88 92 VAL A CA 1
ATOM 646 C C . VAL A 1 92 ? 54.400 31.489 -133.180 1.00 78.88 92 VAL A C 1
ATOM 648 O O . VAL A 1 92 ? 53.875 30.866 -132.260 1.00 78.88 92 VAL A O 1
ATOM 651 N N . MET A 1 93 ? 55.548 32.152 -133.020 1.00 81.50 93 MET A N 1
ATOM 652 C CA . MET A 1 93 ? 56.292 32.132 -131.760 1.00 81.50 93 MET A CA 1
ATOM 653 C C . MET A 1 93 ? 55.524 32.824 -130.622 1.00 81.50 93 MET A C 1
ATOM 655 O O . MET A 1 93 ? 55.486 32.307 -129.505 1.00 81.50 93 MET A O 1
ATOM 659 N N . ALA A 1 94 ? 54.836 33.936 -130.908 1.00 79.00 94 ALA A N 1
ATOM 660 C CA . ALA A 1 94 ? 53.963 34.602 -129.940 1.00 79.00 94 ALA A CA 1
ATOM 661 C C . ALA A 1 94 ? 52.784 33.706 -129.514 1.00 79.00 94 ALA A C 1
ATOM 663 O O . ALA A 1 94 ? 52.491 33.581 -128.322 1.00 79.00 94 ALA A O 1
ATOM 664 N N . TRP A 1 95 ? 52.146 33.028 -130.474 1.00 76.31 95 TRP A N 1
ATOM 665 C CA . TRP A 1 95 ? 51.077 32.063 -130.195 1.00 76.31 95 TRP A CA 1
ATOM 666 C C . TRP A 1 95 ? 51.567 30.860 -129.381 1.00 76.31 95 TRP A C 1
ATOM 668 O O . TRP A 1 95 ? 50.894 30.440 -128.438 1.00 76.31 95 TRP A O 1
ATOM 678 N N . PHE A 1 96 ? 52.760 30.344 -129.681 1.00 81.44 96 PHE A N 1
ATOM 679 C CA . PHE A 1 96 ? 53.380 29.257 -128.925 1.00 81.44 96 PHE A CA 1
ATOM 680 C C . PHE A 1 96 ? 53.629 29.651 -127.463 1.00 81.44 96 PHE A C 1
ATOM 682 O O . PHE A 1 96 ? 53.312 28.891 -126.549 1.00 81.44 96 PHE A O 1
ATOM 689 N N . MET A 1 97 ? 54.110 30.873 -127.218 1.00 76.56 97 MET A N 1
ATOM 690 C CA . MET A 1 97 ? 54.338 31.375 -125.861 1.00 76.56 97 MET A CA 1
ATOM 691 C C . MET A 1 97 ? 53.036 31.513 -125.060 1.00 76.56 97 MET A C 1
ATOM 693 O O . MET A 1 97 ? 53.006 31.171 -123.876 1.00 76.56 97 MET A O 1
ATOM 697 N N . ALA A 1 98 ? 51.946 31.945 -125.701 1.00 75.25 98 ALA A N 1
ATOM 698 C CA . ALA A 1 98 ? 50.629 32.011 -125.067 1.00 75.25 98 ALA A CA 1
ATOM 699 C C . ALA A 1 98 ? 50.100 30.616 -124.677 1.00 75.25 98 ALA A C 1
ATOM 701 O O . ALA A 1 98 ? 49.586 30.433 -123.569 1.00 75.25 98 ALA A O 1
ATOM 702 N N . LEU A 1 99 ? 50.279 29.616 -125.547 1.00 76.19 99 LEU A N 1
ATOM 703 C CA . LEU A 1 99 ? 49.909 28.224 -125.264 1.00 76.19 99 LEU A CA 1
ATOM 704 C C . LEU A 1 99 ? 50.752 27.628 -124.126 1.00 76.19 99 LEU A C 1
ATOM 706 O O . LEU A 1 99 ? 50.204 27.038 -123.195 1.00 76.19 99 LEU A O 1
ATOM 710 N N . MET A 1 100 ? 52.063 27.868 -124.127 1.00 76.38 100 MET A N 1
ATOM 711 C CA . MET A 1 100 ? 52.973 27.348 -123.103 1.00 76.38 100 MET A CA 1
ATOM 712 C C . MET A 1 100 ? 52.705 27.960 -121.722 1.00 76.38 100 MET A C 1
ATOM 714 O O . MET A 1 100 ? 52.788 27.278 -120.700 1.00 76.38 100 MET A O 1
ATOM 718 N N . GLN A 1 101 ? 52.309 29.236 -121.669 1.00 77.69 101 GLN A N 1
ATOM 719 C CA . GLN A 1 101 ? 51.860 29.860 -120.426 1.00 77.69 101 GLN A CA 1
ATOM 720 C C . GLN A 1 101 ? 50.583 29.210 -119.877 1.00 77.69 101 GLN A C 1
ATOM 722 O O . GLN A 1 101 ? 50.457 29.063 -118.660 1.00 77.69 101 GLN A O 1
ATOM 727 N N . ARG A 1 102 ? 49.648 28.801 -120.744 1.00 71.75 102 ARG A N 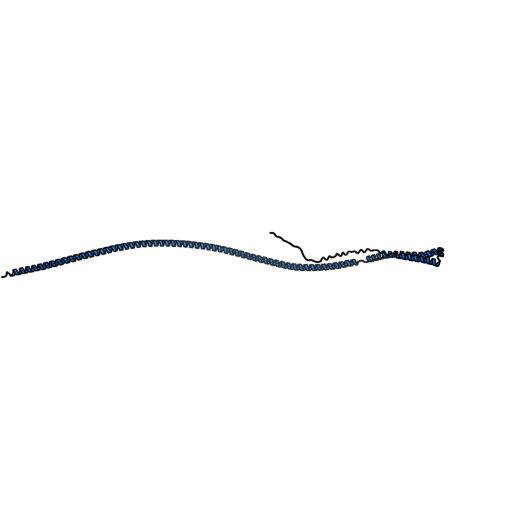1
ATOM 728 C CA . ARG A 1 102 ? 48.422 28.103 -120.329 1.00 71.75 102 ARG A CA 1
ATOM 729 C C . ARG A 1 102 ? 48.745 26.747 -119.693 1.00 71.75 102 ARG A C 1
ATOM 731 O O . ARG A 1 102 ? 48.228 26.445 -118.619 1.00 71.75 102 ARG A O 1
ATOM 738 N N . GLU A 1 103 ? 49.642 25.972 -120.296 1.00 71.44 103 GLU A N 1
ATOM 739 C CA . GLU A 1 103 ? 50.038 24.651 -119.784 1.00 71.44 103 GLU A CA 1
ATOM 740 C C . GLU A 1 103 ? 50.909 24.739 -118.524 1.00 71.44 103 GLU A C 1
ATOM 742 O O . GLU A 1 103 ? 50.649 24.049 -117.536 1.00 71.44 103 GLU A O 1
ATOM 747 N N . ALA A 1 104 ? 51.877 25.661 -118.482 1.00 67.62 104 ALA A N 1
ATOM 748 C CA . ALA A 1 104 ? 52.733 25.856 -117.312 1.00 67.62 104 ALA A CA 1
ATOM 749 C C . ALA A 1 104 ? 51.934 26.276 -116.064 1.00 67.62 104 ALA A C 1
ATOM 751 O O . ALA A 1 104 ? 52.284 25.907 -114.939 1.00 67.62 104 ALA A O 1
ATOM 752 N N . ARG A 1 105 ? 50.841 27.032 -116.242 1.00 66.38 105 ARG A N 1
ATOM 753 C CA . ARG A 1 105 ? 49.942 27.404 -115.139 1.00 66.38 105 ARG A CA 1
ATOM 754 C C . ARG A 1 105 ? 49.130 26.212 -114.628 1.00 66.38 105 ARG A C 1
ATOM 756 O O . ARG A 1 105 ? 48.901 26.129 -113.420 1.00 66.38 105 ARG A O 1
ATOM 763 N N . LEU A 1 106 ? 48.749 25.282 -115.505 1.00 63.16 106 LEU A N 1
ATOM 764 C CA . LEU A 1 106 ? 48.029 24.067 -115.120 1.00 63.16 106 LEU A CA 1
ATOM 765 C C . LEU A 1 106 ? 48.910 23.148 -114.255 1.00 63.16 106 LEU A C 1
ATOM 767 O O . LEU A 1 106 ? 48.477 22.727 -113.181 1.00 63.16 106 LEU A O 1
ATOM 771 N N . LEU A 1 107 ? 50.173 22.938 -114.648 1.00 66.69 107 LEU A N 1
ATOM 772 C CA . LEU A 1 107 ? 51.121 22.122 -113.877 1.00 66.69 107 LEU A CA 1
ATOM 773 C C . LEU A 1 107 ? 51.456 22.750 -112.516 1.00 66.69 107 LEU A C 1
ATOM 775 O O . LEU A 1 107 ? 51.459 22.056 -111.503 1.00 66.69 107 LEU A O 1
ATOM 779 N N . ARG A 1 108 ? 51.649 24.076 -112.445 1.00 68.81 108 ARG A N 1
ATOM 780 C CA . ARG A 1 108 ? 51.944 24.767 -111.172 1.00 68.81 108 ARG A CA 1
ATOM 781 C C . ARG A 1 108 ? 50.840 24.595 -110.128 1.00 68.81 108 ARG A C 1
ATOM 783 O O . ARG A 1 108 ? 51.134 24.470 -108.940 1.00 68.81 108 ARG A O 1
ATOM 790 N N . ARG A 1 109 ? 49.569 24.575 -110.547 1.00 62.97 109 ARG A N 1
ATOM 791 C CA . ARG A 1 109 ? 48.443 24.337 -109.628 1.00 62.97 109 ARG A CA 1
ATOM 792 C C . ARG A 1 109 ? 48.451 22.903 -109.094 1.00 62.97 109 ARG A C 1
ATOM 794 O O . ARG A 1 109 ? 48.231 22.709 -107.902 1.00 62.97 109 ARG A O 1
ATOM 801 N N . GLN A 1 110 ? 48.773 21.925 -109.940 1.00 64.75 110 GLN A N 1
ATOM 802 C CA . GLN A 1 110 ? 48.855 20.515 -109.546 1.00 64.75 110 GLN A CA 1
ATOM 803 C C . GLN A 1 110 ? 50.043 20.241 -108.607 1.00 64.75 110 GLN A C 1
ATOM 805 O O . GLN A 1 110 ? 49.876 19.569 -107.592 1.00 64.75 110 GLN A O 1
ATOM 810 N N . THR A 1 111 ? 51.215 20.833 -108.857 1.00 67.25 111 THR A N 1
ATOM 811 C CA . THR A 1 111 ? 52.388 20.687 -107.977 1.00 67.25 111 THR A CA 1
ATOM 812 C C . THR A 1 111 ? 52.161 21.318 -106.601 1.00 67.25 111 THR A C 1
ATOM 814 O O . THR A 1 111 ? 52.514 20.723 -105.588 1.00 67.25 111 THR A O 1
ATOM 817 N N . ASN A 1 112 ? 51.503 22.478 -106.529 1.00 67.56 112 ASN A N 1
ATOM 818 C CA . ASN A 1 112 ? 51.204 23.120 -105.245 1.00 67.56 112 ASN A CA 1
ATOM 819 C C . ASN A 1 112 ? 50.160 22.354 -104.416 1.00 67.56 112 ASN A C 1
ATOM 821 O O . ASN A 1 112 ? 50.186 22.437 -103.189 1.00 67.56 112 ASN A O 1
ATOM 825 N N . ALA A 1 113 ? 49.252 21.614 -105.059 1.00 62.25 113 ALA A N 1
ATOM 826 C CA . ALA A 1 113 ? 48.347 20.700 -104.364 1.00 62.25 113 ALA A CA 1
ATOM 827 C C . ALA A 1 113 ? 49.101 19.472 -103.818 1.00 62.25 113 ALA A C 1
ATOM 829 O O . ALA A 1 113 ? 48.877 19.075 -102.676 1.00 62.25 113 ALA A O 1
ATOM 830 N N . LEU A 1 114 ? 50.054 18.931 -104.586 1.00 65.38 114 LEU A N 1
ATOM 831 C CA . LEU A 1 114 ? 50.906 17.816 -104.160 1.00 65.38 114 LEU A CA 1
ATOM 832 C C . LEU A 1 114 ? 51.851 18.189 -103.009 1.00 65.38 114 LEU A C 1
ATOM 834 O O . LEU A 1 114 ? 52.007 17.397 -102.086 1.00 65.38 114 LEU A O 1
ATOM 838 N N . ILE A 1 115 ? 52.423 19.397 -103.005 1.00 69.19 115 ILE A N 1
ATOM 839 C CA . ILE A 1 115 ? 53.280 19.874 -101.904 1.00 69.19 115 ILE A CA 1
ATOM 840 C C . ILE A 1 115 ? 52.482 19.986 -100.596 1.00 69.19 115 ILE A C 1
ATOM 842 O O . ILE A 1 115 ? 52.945 19.517 -99.560 1.00 69.19 115 ILE A O 1
ATOM 846 N N . ARG A 1 116 ? 51.251 20.515 -100.640 1.00 63.28 116 ARG A N 1
ATOM 847 C CA . ARG A 1 116 ? 50.387 20.599 -99.447 1.00 63.28 116 ARG A CA 1
ATOM 848 C C . ARG A 1 116 ? 49.956 19.223 -98.935 1.00 63.28 116 ARG A C 1
ATOM 850 O O . ARG A 1 116 ? 49.911 19.006 -97.726 1.00 63.28 116 ARG A O 1
ATOM 857 N N . ALA A 1 117 ? 49.667 18.282 -99.836 1.00 61.25 117 ALA A N 1
ATOM 858 C CA . ALA A 1 117 ? 49.365 16.902 -99.459 1.00 61.25 117 ALA A CA 1
ATOM 859 C C . ALA A 1 117 ? 50.593 16.199 -98.842 1.00 61.25 117 ALA A C 1
ATOM 861 O O . ALA A 1 117 ? 50.462 15.513 -97.829 1.00 61.25 117 ALA A O 1
ATOM 862 N N . ALA A 1 118 ? 51.793 16.433 -99.382 1.00 60.12 118 ALA A N 1
ATOM 863 C CA . ALA A 1 118 ? 53.043 15.891 -98.850 1.00 60.12 118 ALA A CA 1
ATOM 864 C C . ALA A 1 118 ? 53.405 16.466 -97.465 1.00 60.12 118 ALA A C 1
ATOM 866 O O . ALA A 1 118 ? 53.817 15.715 -96.582 1.00 60.12 118 ALA A O 1
ATOM 867 N N . GLU A 1 119 ? 53.175 17.761 -97.223 1.00 58.97 119 GLU A N 1
ATOM 868 C CA . GLU A 1 119 ? 53.345 18.374 -95.894 1.00 58.97 119 GLU A CA 1
ATOM 869 C C . GLU A 1 119 ? 52.400 17.774 -94.843 1.00 58.97 119 GLU A C 1
ATOM 871 O O . GLU A 1 119 ? 52.791 17.596 -93.688 1.00 58.97 119 GLU A O 1
ATOM 876 N N . SER A 1 120 ? 51.175 17.407 -95.234 1.00 60.16 120 SER A N 1
ATOM 877 C CA . SER A 1 120 ? 50.217 16.763 -94.325 1.00 60.16 120 SER A CA 1
ATOM 878 C C . SER A 1 120 ? 50.614 15.331 -93.944 1.00 60.16 120 SER A C 1
ATOM 880 O O . SER A 1 120 ? 50.372 14.906 -92.817 1.00 60.16 120 SER A O 1
ATOM 882 N N . LEU A 1 121 ? 51.292 14.613 -94.847 1.00 55.00 121 LEU A N 1
ATOM 883 C CA . LEU A 1 121 ? 51.797 13.257 -94.609 1.00 55.00 121 LEU A CA 1
ATOM 884 C C . LEU A 1 121 ? 53.131 13.246 -93.839 1.00 55.00 121 LEU A C 1
ATOM 886 O O . LEU A 1 121 ? 53.465 12.244 -93.213 1.00 55.00 121 LEU A O 1
ATOM 890 N N . SER A 1 122 ? 53.867 14.365 -93.823 1.00 55.41 122 SER A N 1
ATOM 891 C CA . SER A 1 122 ? 55.137 14.523 -93.098 1.00 55.41 122 SER A CA 1
ATOM 892 C C . SER A 1 122 ? 54.993 15.105 -91.680 1.00 55.41 122 SER A C 1
ATOM 894 O O . SER A 1 122 ? 56.006 15.382 -91.033 1.00 55.41 122 SER A O 1
ATOM 896 N N . LYS A 1 123 ? 53.770 15.249 -91.147 1.00 49.78 123 LYS A N 1
ATOM 897 C CA . LYS A 1 123 ? 53.534 15.446 -89.703 1.00 49.78 123 LYS A CA 1
ATOM 898 C C . LYS A 1 123 ? 53.136 14.125 -89.023 1.00 49.78 123 LYS A C 1
ATOM 900 O O . LYS A 1 123 ? 51.953 13.921 -88.753 1.00 49.78 123 LYS A O 1
ATOM 905 N N . PRO A 1 124 ? 54.073 13.218 -88.694 1.00 59.81 124 PRO A N 1
ATOM 906 C CA . PRO A 1 124 ? 53.770 12.103 -87.811 1.00 59.81 124 PRO A CA 1
ATOM 907 C C . PRO A 1 124 ? 53.848 12.528 -86.325 1.00 59.81 124 PRO A C 1
ATOM 909 O O . PRO A 1 124 ? 54.659 13.364 -85.934 1.00 59.81 124 PRO A O 1
ATOM 912 N N . ASN A 1 125 ? 53.039 11.882 -85.479 1.00 55.16 125 ASN A N 1
ATOM 913 C CA . ASN A 1 125 ? 53.223 11.679 -84.027 1.00 55.16 125 ASN A CA 1
ATOM 914 C C . ASN A 1 125 ? 52.965 12.826 -83.019 1.00 55.16 125 ASN A C 1
ATOM 916 O O . ASN A 1 125 ? 52.622 12.544 -81.872 1.00 55.16 125 ASN A O 1
ATOM 920 N N . ASP A 1 126 ? 53.057 14.102 -83.388 1.00 62.50 126 ASP A N 1
ATOM 921 C CA . ASP A 1 126 ? 53.033 15.169 -82.370 1.00 62.50 126 ASP A CA 1
ATOM 922 C C . ASP A 1 126 ? 51.656 15.329 -81.675 1.00 62.50 126 ASP A C 1
ATOM 924 O O . ASP A 1 126 ? 51.568 15.577 -80.472 1.00 62.50 126 ASP A O 1
ATOM 928 N N . THR A 1 127 ? 50.553 15.092 -82.394 1.00 64.81 127 THR A N 1
ATOM 929 C CA . THR A 1 127 ? 49.184 15.159 -81.842 1.00 64.81 127 THR A CA 1
ATOM 930 C C . THR A 1 127 ? 48.833 13.941 -80.975 1.00 64.81 127 THR A C 1
ATOM 932 O O . THR A 1 127 ? 48.203 14.091 -79.929 1.00 64.81 127 THR A O 1
ATOM 935 N N . ALA A 1 128 ? 49.277 12.738 -81.358 1.00 69.56 128 ALA A N 1
ATOM 936 C CA . ALA A 1 128 ? 49.040 11.511 -80.593 1.00 69.56 128 ALA A CA 1
ATOM 937 C C . ALA A 1 128 ? 49.876 11.477 -79.301 1.00 69.56 128 ALA A C 1
ATOM 939 O O . ALA A 1 128 ? 49.348 11.165 -78.234 1.00 69.56 128 ALA A O 1
ATOM 940 N N . ALA A 1 129 ? 51.147 11.892 -79.362 1.00 73.12 129 ALA A N 1
ATOM 941 C CA . ALA A 1 129 ? 52.003 12.034 -78.185 1.00 73.12 129 ALA A CA 1
ATOM 942 C C . ALA A 1 129 ? 51.465 13.092 -77.203 1.00 73.12 129 ALA A C 1
ATOM 944 O O . ALA A 1 129 ? 51.441 12.857 -75.993 1.00 73.12 129 ALA A O 1
ATOM 945 N N . LYS A 1 130 ? 50.954 14.229 -77.705 1.00 79.19 130 LYS A N 1
ATOM 946 C CA . LYS A 1 130 ? 50.269 15.243 -76.881 1.00 79.19 130 LYS A CA 1
ATOM 947 C C . LYS A 1 130 ? 48.998 14.693 -76.231 1.00 79.19 130 LYS A C 1
ATOM 949 O O . LYS A 1 130 ? 48.794 14.941 -75.043 1.00 79.19 130 LYS A O 1
ATOM 954 N N . GLY A 1 131 ? 48.202 13.907 -76.961 1.00 79.88 131 GLY A N 1
ATOM 955 C CA . GLY A 1 131 ? 47.003 13.239 -76.446 1.00 79.88 131 GLY A CA 1
ATOM 956 C C . GLY A 1 131 ? 47.306 12.237 -75.328 1.00 79.88 131 GLY A C 1
ATOM 957 O O . GLY A 1 131 ? 46.717 12.325 -74.253 1.00 79.88 131 GLY A O 1
ATOM 958 N N . VAL A 1 132 ? 48.285 11.346 -75.524 1.00 83.25 132 VAL A N 1
ATOM 959 C CA . VAL A 1 132 ? 48.721 10.377 -74.499 1.00 83.25 132 VAL A CA 1
ATOM 960 C C . VAL A 1 132 ? 49.320 11.086 -73.283 1.00 83.25 132 VAL A C 1
ATOM 962 O O . VAL A 1 132 ? 48.992 10.745 -72.149 1.00 83.25 132 VAL A O 1
ATOM 965 N N . ALA A 1 133 ? 50.144 12.118 -73.482 1.00 85.62 133 ALA A N 1
ATOM 966 C CA . ALA A 1 133 ? 50.709 12.889 -72.377 1.00 85.62 133 ALA A CA 1
ATOM 967 C C . ALA A 1 133 ? 49.634 13.676 -71.602 1.00 85.62 133 ALA A C 1
ATOM 969 O O . ALA A 1 133 ? 49.724 13.812 -70.382 1.00 85.62 133 ALA A O 1
ATOM 970 N N . GLN A 1 134 ? 48.611 14.198 -72.283 1.00 87.62 134 GLN A N 1
ATOM 971 C CA . GLN A 1 134 ? 47.483 14.882 -71.651 1.00 87.62 134 GLN A CA 1
ATOM 972 C C . GLN A 1 134 ? 46.593 13.909 -70.878 1.00 87.62 134 GLN A C 1
ATOM 974 O O . GLN A 1 134 ? 46.249 14.201 -69.733 1.00 87.62 134 GLN A O 1
ATOM 979 N N . LEU A 1 135 ? 46.294 12.743 -71.451 1.00 87.69 135 LEU A N 1
ATOM 980 C CA . LEU A 1 135 ? 45.569 11.677 -70.770 1.00 87.69 135 LEU A CA 1
ATOM 981 C C . LEU A 1 135 ? 46.346 11.182 -69.545 1.00 87.69 135 LEU A C 1
ATOM 983 O O . LEU A 1 135 ? 45.774 11.091 -68.468 1.00 87.69 135 LEU A O 1
ATOM 987 N N . GLY A 1 136 ? 47.660 10.973 -69.659 1.00 90.44 136 GLY A N 1
ATOM 988 C CA . GLY A 1 136 ? 48.515 10.592 -68.532 1.00 90.44 136 GLY A CA 1
ATOM 989 C C . GLY A 1 136 ? 48.535 11.637 -67.412 1.00 90.44 136 GLY A C 1
ATOM 990 O O . GLY A 1 136 ? 48.448 11.284 -66.238 1.00 90.44 136 GLY A O 1
ATOM 991 N N . ARG A 1 137 ? 48.574 12.937 -67.745 1.00 91.06 137 ARG A N 1
ATOM 992 C CA . ARG A 1 137 ? 48.441 14.017 -66.748 1.00 91.06 137 ARG A CA 1
ATOM 993 C C . ARG A 1 137 ? 47.052 14.053 -66.110 1.00 91.06 137 ARG A C 1
ATOM 995 O O . ARG A 1 137 ? 46.962 14.312 -64.914 1.00 91.06 137 ARG A O 1
ATOM 1002 N N . SER A 1 138 ? 45.997 13.805 -66.885 1.00 91.94 138 SER A N 1
ATOM 1003 C CA . SER A 1 138 ? 44.622 13.750 -66.383 1.00 91.94 138 SER A CA 1
ATOM 1004 C C . SER A 1 138 ? 44.427 12.564 -65.444 1.00 91.94 138 SER A C 1
ATOM 1006 O O . SER A 1 138 ? 43.967 12.758 -64.331 1.00 91.94 138 SER A O 1
ATOM 1008 N N . ILE A 1 139 ? 44.866 11.368 -65.845 1.00 91.19 139 ILE A N 1
ATOM 1009 C CA . ILE A 1 139 ? 44.832 10.158 -65.018 1.00 91.19 139 ILE A CA 1
ATOM 1010 C C . ILE A 1 139 ? 45.657 10.361 -63.750 1.00 91.19 139 ILE A C 1
ATOM 1012 O O . ILE A 1 139 ? 45.203 9.996 -62.678 1.00 91.19 139 ILE A O 1
ATOM 1016 N N . ARG A 1 140 ? 46.837 10.988 -63.827 1.00 93.31 140 ARG A N 1
ATOM 1017 C CA . ARG A 1 140 ? 47.635 11.284 -62.630 1.00 93.31 140 ARG A CA 1
ATOM 1018 C C . ARG A 1 140 ? 46.922 12.251 -61.684 1.00 93.31 140 ARG A C 1
ATOM 1020 O O . ARG A 1 140 ? 46.945 12.028 -60.482 1.00 93.31 140 ARG A O 1
ATOM 1027 N N . LYS A 1 141 ? 46.285 13.303 -62.209 1.00 94.44 141 LYS A N 1
ATOM 1028 C CA . LYS A 1 141 ? 45.468 14.222 -61.399 1.00 94.44 141 LYS A CA 1
ATOM 1029 C C . LYS A 1 141 ? 44.247 13.532 -60.798 1.00 94.44 141 LYS A C 1
ATOM 1031 O O . LYS A 1 141 ? 43.877 13.864 -59.679 1.00 94.44 141 LYS A O 1
ATOM 1036 N N . GLU A 1 142 ? 43.630 12.611 -61.528 1.00 94.44 142 GLU A N 1
ATOM 1037 C CA . GLU A 1 142 ? 42.485 11.838 -61.051 1.00 94.44 142 GLU A CA 1
ATOM 1038 C C . GLU A 1 142 ? 42.910 10.839 -59.973 1.00 94.44 142 GLU A C 1
ATOM 1040 O O . GLU A 1 142 ? 42.277 10.751 -58.933 1.00 94.44 142 GLU A O 1
ATOM 1045 N N . LEU A 1 143 ? 44.035 10.147 -60.164 1.00 94.44 143 LEU A N 1
ATOM 1046 C CA . LEU A 1 143 ? 44.610 9.238 -59.173 1.00 94.44 143 LEU A CA 1
ATOM 1047 C C . LEU A 1 143 ? 45.038 9.971 -57.903 1.00 94.44 143 LEU A C 1
ATOM 1049 O O . LEU A 1 143 ? 44.815 9.448 -56.821 1.00 94.44 143 LEU A O 1
ATOM 1053 N N . GLU A 1 144 ? 45.604 11.174 -58.012 1.00 94.62 144 GLU A N 1
ATOM 1054 C CA . GLU A 1 144 ? 45.925 12.004 -56.844 1.00 94.62 144 GLU A CA 1
ATOM 1055 C C . GLU A 1 144 ? 44.652 12.420 -56.091 1.00 94.62 144 GLU A C 1
ATOM 1057 O O . GLU A 1 144 ? 44.601 12.355 -54.865 1.00 94.62 144 GLU A O 1
ATOM 1062 N N . GLN A 1 145 ? 43.589 12.781 -56.819 1.00 94.06 145 GLN A N 1
ATOM 1063 C CA . GLN A 1 145 ? 42.281 13.074 -56.225 1.00 94.06 145 GLN A CA 1
ATOM 1064 C C . GLN A 1 145 ? 41.658 11.840 -55.568 1.00 94.06 145 GLN A C 1
ATOM 1066 O O . GLN A 1 145 ? 41.123 11.954 -54.469 1.00 94.06 145 GLN A O 1
ATOM 1071 N N . ILE A 1 146 ? 41.756 10.664 -56.192 1.00 93.88 146 ILE A N 1
ATOM 1072 C CA . ILE A 1 146 ? 41.284 9.399 -55.622 1.00 93.88 146 ILE A CA 1
ATOM 1073 C C . ILE A 1 146 ? 42.099 9.041 -54.384 1.00 93.88 146 ILE A C 1
ATOM 1075 O O . ILE A 1 146 ? 41.507 8.675 -53.377 1.00 93.88 146 ILE A O 1
ATOM 1079 N N . ASN A 1 147 ? 43.427 9.172 -54.420 1.00 95.88 147 ASN A N 1
ATOM 1080 C CA . ASN A 1 147 ? 44.265 8.877 -53.264 1.00 95.88 147 ASN A CA 1
ATOM 1081 C C . ASN A 1 147 ? 43.918 9.808 -52.096 1.00 95.88 147 ASN A C 1
ATOM 1083 O O . ASN A 1 147 ? 43.611 9.339 -51.006 1.00 95.88 147 ASN A O 1
ATOM 1087 N N . SER A 1 148 ? 43.812 11.113 -52.357 1.00 94.19 148 SER A N 1
ATOM 1088 C CA . SER A 1 148 ? 43.352 12.074 -51.353 1.00 94.19 148 SER A CA 1
ATOM 1089 C C . SER A 1 148 ? 41.935 11.760 -50.852 1.00 94.19 148 SER A C 1
ATOM 1091 O O . SER A 1 148 ? 41.653 11.877 -49.660 1.00 94.19 148 SER A O 1
ATOM 1093 N N . ALA A 1 149 ? 41.023 11.319 -51.722 1.00 91.69 149 ALA A N 1
ATOM 1094 C CA . ALA A 1 149 ? 39.678 10.911 -51.325 1.00 91.69 149 ALA A CA 1
ATOM 1095 C C . ALA A 1 149 ? 39.683 9.640 -50.457 1.00 91.69 149 ALA A C 1
ATOM 1097 O O . ALA A 1 149 ? 38.913 9.567 -49.500 1.00 91.69 149 ALA A O 1
ATOM 1098 N N . VAL A 1 150 ? 40.553 8.669 -50.749 1.00 94.69 150 VAL A N 1
ATOM 1099 C CA . VAL A 1 150 ? 40.726 7.432 -49.973 1.00 94.69 150 VAL A CA 1
ATOM 1100 C C . VAL A 1 150 ? 41.359 7.724 -48.619 1.00 94.69 150 VAL A C 1
ATOM 1102 O O . VAL A 1 150 ? 40.831 7.264 -47.613 1.00 94.69 150 VAL A O 1
ATOM 1105 N N . GLU A 1 151 ? 42.415 8.533 -48.560 1.00 96.19 151 GLU A N 1
ATOM 1106 C CA . GLU A 1 151 ? 43.032 8.972 -47.303 1.00 96.19 151 GLU A CA 1
ATOM 1107 C C . GLU A 1 151 ? 42.009 9.710 -46.423 1.00 96.19 151 GLU A C 1
ATOM 1109 O O . GLU A 1 151 ? 41.860 9.410 -45.237 1.00 96.19 151 GLU A O 1
ATOM 1114 N N . ASN A 1 152 ? 41.214 10.606 -47.019 1.00 95.69 152 ASN A N 1
ATOM 1115 C CA . ASN A 1 152 ? 40.122 11.288 -46.324 1.00 95.69 152 ASN A CA 1
ATOM 1116 C C . ASN A 1 152 ? 39.020 10.320 -45.862 1.00 95.69 152 ASN A C 1
ATOM 1118 O O . ASN A 1 152 ? 38.490 10.470 -44.759 1.00 95.69 152 ASN A O 1
ATOM 1122 N N . ALA A 1 153 ? 38.650 9.332 -46.681 1.00 95.12 153 ALA A N 1
ATOM 1123 C CA . ALA A 1 153 ? 37.667 8.316 -46.313 1.00 95.12 153 ALA A CA 1
ATOM 1124 C C . ALA A 1 153 ? 38.183 7.424 -45.176 1.00 95.12 153 ALA A C 1
ATOM 1126 O O . ALA A 1 153 ? 37.438 7.147 -44.239 1.00 95.12 153 ALA A O 1
ATOM 1127 N N . GLN A 1 154 ? 39.458 7.038 -45.209 1.00 96.19 154 GLN A N 1
ATOM 1128 C CA . GLN A 1 154 ? 40.109 6.267 -44.157 1.00 96.19 154 GLN A CA 1
ATOM 1129 C C . GLN A 1 154 ? 40.157 7.056 -42.847 1.00 96.19 154 GLN A C 1
ATOM 1131 O O . GLN A 1 154 ? 39.772 6.521 -41.813 1.00 96.19 154 GLN A O 1
ATOM 1136 N N . ALA A 1 155 ? 40.533 8.339 -42.883 1.00 96.00 155 ALA A N 1
ATOM 1137 C CA . ALA A 1 155 ? 40.511 9.199 -41.700 1.00 96.00 155 ALA A CA 1
ATOM 1138 C C . ALA A 1 155 ? 39.101 9.301 -41.091 1.00 96.00 155 ALA A C 1
ATOM 1140 O O . ALA A 1 155 ? 38.932 9.186 -39.877 1.00 96.00 155 ALA A O 1
ATOM 1141 N N . ARG A 1 156 ? 38.067 9.450 -41.932 1.00 95.50 156 ARG A N 1
ATOM 1142 C CA . ARG A 1 156 ? 36.663 9.463 -41.486 1.00 95.50 156 ARG A CA 1
ATOM 1143 C C . ARG A 1 156 ? 36.215 8.122 -40.907 1.00 95.50 156 ARG A C 1
ATOM 1145 O O . ARG A 1 156 ? 35.498 8.117 -39.913 1.00 95.50 156 ARG A O 1
ATOM 1152 N N . LEU A 1 157 ? 36.621 7.002 -41.504 1.00 96.94 157 LEU A N 1
ATOM 1153 C CA . LEU A 1 157 ? 36.316 5.663 -40.993 1.00 96.94 157 LEU A CA 1
ATOM 1154 C C . LEU A 1 157 ? 36.984 5.411 -39.640 1.00 96.94 157 LEU A C 1
ATOM 1156 O O . LEU A 1 157 ? 36.325 4.901 -38.740 1.00 96.94 157 LEU A O 1
ATOM 1160 N N . THR A 1 158 ? 38.244 5.818 -39.463 1.00 96.00 158 THR A N 1
ATOM 1161 C CA . THR A 1 158 ? 38.933 5.739 -38.168 1.00 96.00 158 THR A CA 1
ATOM 1162 C C . THR A 1 158 ? 38.215 6.581 -37.117 1.00 96.00 158 THR A C 1
ATOM 1164 O O . THR A 1 158 ? 37.901 6.067 -36.048 1.00 96.00 158 THR A O 1
ATOM 1167 N N . ALA A 1 159 ? 37.848 7.824 -37.446 1.00 94.69 159 ALA A N 1
ATOM 1168 C CA . ALA A 1 159 ? 37.077 8.678 -36.542 1.00 94.69 159 ALA A CA 1
ATOM 1169 C C . ALA A 1 159 ? 35.706 8.067 -36.183 1.00 94.69 159 ALA A C 1
ATOM 1171 O O . ALA A 1 159 ? 35.265 8.148 -35.036 1.00 94.69 159 ALA A O 1
ATOM 1172 N N . LEU A 1 160 ? 35.036 7.416 -37.142 1.00 97.19 160 LEU A N 1
ATOM 1173 C CA . LEU A 1 160 ? 33.778 6.710 -36.899 1.00 97.19 160 LEU A CA 1
ATOM 1174 C C . LEU A 1 160 ? 33.974 5.472 -36.012 1.00 97.19 160 LEU A C 1
ATOM 1176 O O . LEU A 1 160 ? 33.148 5.226 -35.140 1.00 97.19 160 LEU A O 1
ATOM 1180 N N . HIS A 1 161 ? 35.049 4.703 -36.205 1.00 96.25 161 HIS A N 1
ATOM 1181 C CA . HIS A 1 161 ? 35.393 3.563 -35.352 1.00 96.25 161 HIS A CA 1
ATOM 1182 C C . HIS A 1 161 ? 35.715 3.996 -33.922 1.00 96.25 161 HIS A C 1
ATOM 1184 O O . HIS A 1 161 ? 35.221 3.375 -32.986 1.00 96.25 161 HIS A O 1
ATOM 1190 N N . GLU A 1 162 ? 36.497 5.060 -33.743 1.00 96.25 162 GLU A N 1
ATOM 1191 C CA . GLU A 1 162 ? 36.821 5.605 -32.422 1.00 96.25 162 GLU A CA 1
ATOM 1192 C C . GLU A 1 162 ? 35.561 6.113 -31.713 1.00 96.25 162 GLU A C 1
ATOM 1194 O O . GLU A 1 162 ? 35.293 5.716 -30.578 1.00 96.25 162 GLU A O 1
ATOM 1199 N N . SER A 1 163 ? 34.725 6.896 -32.405 1.00 96.50 163 SER A N 1
ATOM 1200 C CA . SER A 1 163 ? 33.448 7.358 -31.849 1.00 96.50 163 SER A CA 1
ATOM 1201 C C . SER A 1 163 ? 32.492 6.198 -31.561 1.00 96.50 163 SER A C 1
ATOM 1203 O O . SER A 1 163 ? 31.825 6.184 -30.529 1.00 96.50 163 SER A O 1
ATOM 1205 N N . GLY A 1 164 ? 32.441 5.194 -32.438 1.00 97.38 164 GLY A N 1
ATOM 1206 C CA . GLY A 1 164 ? 31.637 3.990 -32.249 1.00 97.38 164 GLY A CA 1
ATOM 1207 C C . GLY A 1 164 ? 32.100 3.164 -31.049 1.00 97.38 164 GLY A C 1
ATOM 1208 O O . GLY A 1 164 ? 31.265 2.702 -30.275 1.00 97.38 164 GLY A O 1
ATOM 1209 N N . ALA A 1 165 ? 33.411 3.025 -30.847 1.00 96.94 165 ALA A N 1
ATOM 1210 C CA . ALA A 1 165 ? 33.985 2.348 -29.689 1.00 96.94 165 ALA A CA 1
ATOM 1211 C C . ALA A 1 165 ? 33.683 3.102 -28.386 1.00 96.94 165 ALA A C 1
ATOM 1213 O O . ALA A 1 165 ? 33.297 2.480 -27.397 1.00 96.94 165 ALA A O 1
ATOM 1214 N N . GLU A 1 166 ? 33.783 4.435 -28.385 1.00 97.06 166 GLU A N 1
ATOM 1215 C CA . GLU A 1 166 ? 33.424 5.260 -27.228 1.00 97.06 166 GLU A CA 1
ATOM 1216 C C . GLU A 1 166 ? 31.927 5.148 -26.897 1.00 97.06 166 GLU A C 1
ATOM 1218 O O . GLU A 1 166 ? 31.558 4.930 -25.738 1.00 97.06 166 GLU A O 1
ATOM 1223 N N . GLN A 1 167 ? 31.062 5.234 -27.912 1.00 97.62 167 GLN A N 1
ATOM 1224 C CA . GLN A 1 167 ? 29.615 5.067 -27.760 1.00 97.62 167 GLN A CA 1
ATOM 1225 C C . GLN A 1 167 ? 29.257 3.663 -27.266 1.00 97.62 167 GLN A C 1
ATOM 1227 O O . GLN A 1 167 ? 28.421 3.531 -26.373 1.00 97.62 167 GLN A O 1
ATOM 1232 N N . LEU A 1 168 ? 29.911 2.618 -27.783 1.00 97.94 168 LEU A N 1
ATOM 1233 C CA . LEU A 1 168 ? 29.725 1.246 -27.317 1.00 97.94 168 LEU A CA 1
ATOM 1234 C C . LEU A 1 168 ? 30.164 1.098 -25.859 1.00 97.94 168 LEU A C 1
ATOM 1236 O O . LEU A 1 168 ? 29.411 0.568 -25.051 1.00 97.94 168 LEU A O 1
ATOM 1240 N N . GLN A 1 169 ? 31.323 1.637 -25.481 1.00 97.69 169 GLN A N 1
ATOM 1241 C CA . GLN A 1 169 ? 31.794 1.590 -24.098 1.00 97.69 169 GLN A CA 1
ATOM 1242 C C . GLN A 1 169 ? 30.879 2.388 -23.155 1.00 97.69 169 GLN A C 1
ATOM 1244 O O . GLN A 1 169 ? 30.703 2.027 -21.989 1.00 97.69 169 GLN A O 1
ATOM 1249 N N . ALA A 1 170 ? 30.301 3.501 -23.615 1.00 96.69 170 ALA A N 1
ATOM 1250 C CA . ALA A 1 170 ? 29.292 4.245 -22.865 1.00 96.69 170 ALA A CA 1
ATOM 1251 C C . ALA A 1 170 ? 27.994 3.433 -22.713 1.00 96.69 170 ALA A C 1
ATOM 1253 O O . ALA A 1 170 ? 27.424 3.392 -21.619 1.00 96.69 170 ALA A O 1
ATOM 1254 N N . LEU A 1 171 ? 27.568 2.738 -23.770 1.00 97.62 171 LEU A N 1
ATOM 1255 C CA . LEU A 1 171 ? 26.405 1.856 -23.756 1.00 97.62 171 LEU A CA 1
ATOM 1256 C C . LEU A 1 171 ? 26.611 0.661 -22.820 1.00 97.62 171 LEU A C 1
ATOM 1258 O O . LEU A 1 171 ? 25.735 0.372 -22.013 1.00 97.62 171 LEU A O 1
ATOM 1262 N N . GLU A 1 172 ? 27.770 0.006 -22.860 1.00 97.94 172 GLU A N 1
ATOM 1263 C CA . GLU A 1 172 ? 28.124 -1.100 -21.965 1.00 97.94 172 GLU A CA 1
ATOM 1264 C C . GLU A 1 172 ? 28.155 -0.652 -20.502 1.00 97.94 172 GLU A C 1
ATOM 1266 O O . GLU A 1 172 ? 27.588 -1.323 -19.638 1.00 97.94 172 GLU A O 1
ATOM 1271 N N . ARG A 1 173 ? 28.740 0.521 -20.217 1.00 97.88 173 ARG A N 1
ATOM 1272 C CA . ARG A 1 173 ? 28.715 1.124 -18.875 1.00 97.88 173 ARG A CA 1
ATOM 1273 C C . ARG A 1 173 ? 27.290 1.423 -18.416 1.00 97.88 173 ARG A C 1
ATOM 1275 O O . ARG A 1 173 ? 26.940 1.106 -17.282 1.00 97.88 173 ARG A O 1
ATOM 1282 N N . SER A 1 174 ? 26.459 1.997 -19.285 1.00 97.69 174 SER A N 1
ATOM 1283 C CA . SER A 1 174 ? 25.053 2.283 -18.980 1.00 97.69 174 SER A CA 1
ATOM 1284 C C . SER A 1 174 ? 24.252 0.999 -18.747 1.00 97.69 174 SER A C 1
ATOM 1286 O O . SER A 1 174 ? 23.495 0.913 -17.782 1.00 97.69 174 SER A O 1
ATOM 1288 N N . ALA A 1 175 ? 24.476 -0.033 -19.560 1.00 97.56 175 ALA A N 1
ATOM 1289 C CA . ALA A 1 175 ? 23.844 -1.337 -19.412 1.00 97.56 175 ALA A CA 1
ATOM 1290 C C . ALA A 1 175 ? 24.270 -2.038 -18.112 1.00 97.56 175 ALA A C 1
ATOM 1292 O O . ALA A 1 175 ? 23.425 -2.615 -17.428 1.00 97.56 175 ALA A O 1
ATOM 1293 N N . ALA A 1 176 ? 25.549 -1.959 -17.731 1.00 97.94 176 ALA A N 1
ATOM 1294 C CA . ALA A 1 176 ? 26.039 -2.480 -16.456 1.00 97.94 176 ALA A CA 1
ATOM 1295 C C . ALA A 1 176 ? 25.401 -1.751 -15.261 1.00 97.94 176 ALA A C 1
ATOM 1297 O O . ALA A 1 176 ? 24.908 -2.401 -14.343 1.00 97.94 176 ALA A O 1
ATOM 1298 N N . GLN A 1 177 ? 25.319 -0.416 -15.306 1.00 98.00 177 GLN A N 1
ATOM 1299 C CA . GLN A 1 177 ? 24.625 0.374 -14.282 1.00 98.00 177 GLN A CA 1
ATOM 1300 C C . GLN A 1 177 ? 23.125 0.061 -14.218 1.00 98.00 177 GLN A C 1
ATOM 1302 O O . GLN A 1 177 ? 22.544 0.027 -13.137 1.00 98.00 177 GLN A O 1
ATOM 1307 N N . ALA A 1 178 ? 22.477 -0.164 -15.362 1.00 96.88 178 ALA A N 1
ATOM 1308 C CA . ALA A 1 178 ? 21.070 -0.540 -15.408 1.00 96.88 178 ALA A CA 1
ATOM 1309 C C . ALA A 1 178 ? 20.836 -1.917 -14.769 1.00 96.88 178 ALA A C 1
ATOM 1311 O O . ALA A 1 178 ? 19.896 -2.059 -13.991 1.00 96.88 178 ALA A O 1
ATOM 1312 N N . ARG A 1 179 ? 21.706 -2.901 -15.039 1.00 98.12 179 ARG A N 1
ATOM 1313 C CA . ARG A 1 179 ? 21.658 -4.223 -14.390 1.00 98.12 179 ARG A CA 1
ATOM 1314 C C . ARG A 1 179 ? 21.826 -4.112 -12.876 1.00 98.12 179 ARG A C 1
ATOM 1316 O O . ARG A 1 179 ? 20.972 -4.607 -12.156 1.00 98.12 179 ARG A O 1
ATOM 1323 N N . ASP A 1 180 ? 22.826 -3.370 -12.404 1.00 98.31 180 ASP A N 1
ATOM 1324 C CA . ASP A 1 180 ? 23.054 -3.147 -10.968 1.00 98.31 180 ASP A CA 1
ATOM 1325 C C . ASP A 1 180 ? 21.850 -2.481 -10.273 1.00 98.31 180 ASP A C 1
ATOM 1327 O O . ASP A 1 180 ? 21.423 -2.887 -9.189 1.00 98.31 180 ASP A O 1
ATOM 1331 N N . ARG A 1 181 ? 21.218 -1.501 -10.935 1.00 97.69 181 ARG A N 1
ATOM 1332 C CA . ARG A 1 181 ? 19.980 -0.875 -10.444 1.00 97.69 181 ARG A CA 1
ATOM 1333 C C . ARG A 1 181 ? 18.811 -1.852 -10.388 1.00 97.69 181 ARG A C 1
ATOM 1335 O O . ARG A 1 181 ? 18.040 -1.790 -9.433 1.00 97.69 181 ARG A O 1
ATOM 1342 N N . VAL A 1 182 ? 18.657 -2.715 -11.392 1.00 98.25 182 VAL A N 1
ATOM 1343 C CA . VAL A 1 182 ? 17.610 -3.747 -11.419 1.00 98.25 182 VAL A CA 1
ATOM 1344 C C . VAL A 1 182 ? 17.841 -4.768 -10.309 1.00 98.25 182 VAL A C 1
ATOM 1346 O O . VAL A 1 182 ? 16.903 -5.058 -9.572 1.00 98.25 182 VAL A O 1
ATOM 1349 N N . ASP A 1 183 ? 19.072 -5.239 -10.123 1.00 98.19 183 ASP A N 1
ATOM 1350 C CA . ASP A 1 183 ? 19.420 -6.195 -9.069 1.00 98.19 183 ASP A CA 1
ATOM 1351 C C . ASP A 1 183 ? 19.207 -5.586 -7.678 1.00 98.19 183 ASP A C 1
ATOM 1353 O O . ASP A 1 183 ? 18.574 -6.195 -6.814 1.00 98.19 183 ASP A O 1
ATOM 1357 N N . THR A 1 184 ? 19.628 -4.334 -7.475 1.00 98.25 184 THR A N 1
ATOM 1358 C CA . THR A 1 184 ? 19.368 -3.586 -6.236 1.00 98.25 184 THR A CA 1
ATOM 1359 C C . THR A 1 184 ? 17.869 -3.394 -6.001 1.00 98.25 184 THR A C 1
ATOM 1361 O O . THR A 1 184 ? 17.384 -3.564 -4.881 1.00 98.25 184 THR A O 1
ATOM 1364 N N . ALA A 1 185 ? 17.103 -3.045 -7.038 1.00 97.81 185 ALA A N 1
ATOM 1365 C CA . ALA A 1 185 ? 15.654 -2.900 -6.932 1.00 97.81 185 ALA A CA 1
ATOM 1366 C C . ALA A 1 185 ? 14.981 -4.236 -6.584 1.00 97.81 185 ALA A C 1
ATOM 1368 O O . ALA A 1 185 ? 14.111 -4.264 -5.715 1.00 97.81 185 ALA A O 1
ATOM 1369 N N . ALA A 1 186 ? 15.416 -5.341 -7.193 1.00 98.19 186 ALA A N 1
ATOM 1370 C CA . ALA A 1 186 ? 14.923 -6.681 -6.899 1.00 98.19 186 ALA A CA 1
ATOM 1371 C C . ALA A 1 186 ? 15.231 -7.097 -5.452 1.00 98.19 186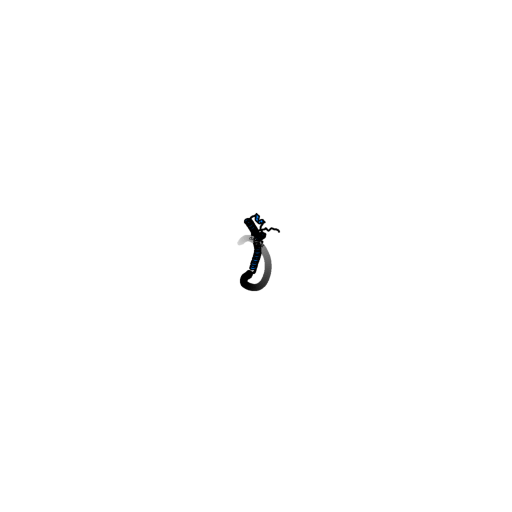 ALA A C 1
ATOM 1373 O O . ALA A 1 186 ? 14.342 -7.584 -4.756 1.00 98.19 186 ALA A O 1
ATOM 1374 N N . GLN A 1 187 ? 16.446 -6.834 -4.959 1.00 98.31 187 GLN A N 1
ATOM 1375 C CA . GLN A 1 187 ? 16.815 -7.084 -3.561 1.00 98.31 187 GLN A CA 1
ATOM 1376 C C . GLN A 1 187 ? 15.971 -6.255 -2.588 1.00 98.31 187 GLN A C 1
ATOM 1378 O O . GLN A 1 187 ? 15.478 -6.785 -1.592 1.00 98.31 187 GLN A O 1
ATOM 1383 N N . ARG A 1 188 ? 15.753 -4.966 -2.883 1.00 98.12 188 ARG A N 1
ATOM 1384 C CA . ARG A 1 188 ? 14.903 -4.094 -2.058 1.00 98.12 188 ARG A CA 1
ATOM 1385 C C . ARG A 1 188 ? 13.455 -4.567 -2.042 1.00 98.12 188 ARG A C 1
ATOM 1387 O O . ARG A 1 188 ? 12.875 -4.625 -0.968 1.00 98.12 188 ARG A O 1
ATOM 1394 N N . LEU A 1 189 ? 12.894 -4.944 -3.191 1.00 98.25 189 LEU A N 1
ATOM 1395 C CA . LEU A 1 189 ? 11.544 -5.510 -3.274 1.00 98.25 189 LEU A CA 1
ATOM 1396 C C . LEU A 1 189 ? 11.431 -6.837 -2.516 1.00 98.25 189 LEU A C 1
ATOM 1398 O O . LEU A 1 189 ? 10.428 -7.060 -1.844 1.00 98.25 189 LEU A O 1
ATOM 1402 N N . GLY A 1 190 ? 12.459 -7.689 -2.572 1.00 97.88 190 GLY A N 1
ATOM 1403 C CA . GLY A 1 190 ? 12.534 -8.909 -1.766 1.00 97.88 190 GLY A CA 1
ATOM 1404 C C . GLY A 1 190 ? 12.509 -8.611 -0.266 1.00 97.88 190 GLY A C 1
ATOM 1405 O O . GLY A 1 190 ? 11.668 -9.144 0.452 1.00 97.88 190 GLY A O 1
ATOM 1406 N N . ALA A 1 191 ? 13.351 -7.683 0.196 1.00 98.12 191 ALA A N 1
ATOM 1407 C CA . ALA A 1 191 ? 13.379 -7.265 1.597 1.00 98.12 191 ALA A CA 1
ATOM 1408 C C . ALA A 1 191 ? 12.064 -6.599 2.048 1.00 98.12 191 ALA A C 1
ATOM 1410 O O . ALA A 1 191 ? 11.616 -6.814 3.173 1.00 98.12 191 ALA A O 1
ATOM 1411 N N . GLU A 1 192 ? 11.430 -5.799 1.185 1.00 98.06 192 GLU A N 1
ATOM 1412 C CA . GLU A 1 192 ? 10.122 -5.188 1.449 1.00 98.06 192 GLU A CA 1
ATOM 1413 C C . GLU A 1 192 ? 9.033 -6.263 1.571 1.00 98.06 192 GLU A C 1
ATOM 1415 O O . GLU A 1 192 ? 8.228 -6.221 2.498 1.00 98.06 192 GLU A O 1
ATOM 1420 N N . ARG A 1 193 ? 9.043 -7.268 0.683 1.00 98.38 193 ARG A N 1
ATOM 1421 C CA . ARG A 1 193 ? 8.126 -8.414 0.730 1.00 98.38 193 ARG A CA 1
ATOM 1422 C C . ARG A 1 193 ? 8.279 -9.195 2.034 1.00 98.38 193 ARG A C 1
ATOM 1424 O O . ARG A 1 193 ? 7.275 -9.516 2.660 1.00 98.38 193 ARG A O 1
ATOM 1431 N N . ASP A 1 194 ? 9.507 -9.464 2.463 1.00 98.12 194 ASP A N 1
ATOM 1432 C CA . ASP A 1 194 ? 9.761 -10.223 3.691 1.00 98.12 194 ASP A CA 1
ATOM 1433 C C . ASP A 1 194 ? 9.335 -9.426 4.945 1.00 98.12 194 ASP A C 1
ATOM 1435 O O . ASP A 1 194 ? 8.751 -9.982 5.882 1.00 98.12 194 ASP A O 1
ATOM 1439 N N . LYS A 1 195 ? 9.528 -8.097 4.943 1.00 97.94 195 LYS A N 1
ATOM 1440 C CA . LYS A 1 195 ? 8.986 -7.199 5.979 1.00 97.94 195 LYS A CA 1
ATOM 1441 C C . LYS A 1 195 ? 7.461 -7.177 5.982 1.00 97.94 195 LYS A C 1
ATOM 1443 O O . LYS A 1 195 ? 6.871 -7.247 7.054 1.00 97.94 195 LYS A O 1
ATOM 1448 N N . LEU A 1 196 ? 6.826 -7.091 4.812 1.00 97.88 196 LEU A N 1
ATOM 1449 C CA . LEU A 1 196 ? 5.367 -7.125 4.685 1.00 97.88 196 LEU A CA 1
ATOM 1450 C C . LEU A 1 196 ? 4.794 -8.459 5.160 1.00 97.88 196 LEU A C 1
ATOM 1452 O O . LEU A 1 196 ? 3.775 -8.460 5.840 1.00 97.88 196 LEU A O 1
ATOM 1456 N N . GLN A 1 197 ? 5.458 -9.578 4.866 1.00 98.44 197 GLN A N 1
ATOM 1457 C CA . GLN A 1 197 ? 5.066 -10.889 5.379 1.00 98.44 197 GLN A CA 1
ATOM 1458 C C . GLN A 1 197 ? 5.181 -10.944 6.907 1.00 98.44 197 GLN A C 1
ATOM 1460 O O . GLN A 1 197 ? 4.239 -11.362 7.572 1.00 98.44 197 GLN A O 1
ATOM 1465 N N . THR A 1 198 ? 6.292 -10.458 7.470 1.00 98.12 198 THR A N 1
ATOM 1466 C CA . THR A 1 198 ? 6.480 -10.379 8.930 1.00 98.12 198 THR A CA 1
ATOM 1467 C C . THR A 1 198 ? 5.423 -9.488 9.583 1.00 98.12 198 THR A C 1
ATOM 1469 O O . THR A 1 198 ? 4.861 -9.842 10.615 1.00 98.12 198 THR A O 1
ATOM 1472 N N . PHE A 1 199 ? 5.117 -8.343 8.969 1.00 97.69 199 PHE A N 1
ATOM 1473 C CA . PHE A 1 199 ? 4.079 -7.430 9.436 1.00 97.69 199 PHE A CA 1
ATOM 1474 C C . PHE A 1 199 ? 2.686 -8.062 9.361 1.00 97.69 199 PHE A C 1
ATOM 1476 O O . PHE A 1 199 ? 1.921 -7.937 10.309 1.00 97.69 199 PHE A O 1
ATOM 1483 N N . ALA A 1 200 ? 2.365 -8.763 8.272 1.00 98.12 200 ALA A N 1
ATOM 1484 C CA . ALA A 1 200 ? 1.097 -9.467 8.121 1.00 98.12 200 ALA A CA 1
ATOM 1485 C C . ALA A 1 200 ? 0.931 -10.568 9.178 1.00 98.12 200 ALA A C 1
ATOM 1487 O O . ALA A 1 200 ? -0.131 -10.648 9.785 1.00 98.12 200 ALA A O 1
ATOM 1488 N N . SER A 1 201 ? 1.977 -11.356 9.456 1.00 97.94 201 SER A N 1
ATOM 1489 C CA . SER A 1 201 ? 1.949 -12.352 10.536 1.00 97.94 201 SER A CA 1
ATOM 1490 C C . SER A 1 201 ? 1.794 -11.704 11.914 1.00 97.94 201 SER A C 1
ATOM 1492 O O . SER A 1 201 ? 0.940 -12.120 12.684 1.00 97.94 201 SER A O 1
ATOM 1494 N N . ALA A 1 202 ? 2.539 -10.633 12.205 1.00 97.44 202 ALA A N 1
ATOM 1495 C CA . ALA A 1 202 ? 2.398 -9.911 13.471 1.00 97.44 202 ALA A CA 1
ATOM 1496 C C . ALA A 1 202 ? 1.005 -9.277 13.637 1.00 97.44 202 ALA A C 1
ATOM 1498 O O . ALA A 1 202 ? 0.482 -9.202 14.749 1.00 97.44 202 ALA A O 1
ATOM 1499 N N . LEU A 1 203 ? 0.398 -8.812 12.541 1.00 98.06 203 LEU A N 1
ATOM 1500 C CA . LEU A 1 203 ? -0.967 -8.296 12.536 1.00 98.06 203 LEU A CA 1
ATOM 1501 C C . LEU A 1 203 ? -1.986 -9.412 12.789 1.00 98.06 203 LEU A C 1
ATOM 1503 O O . LEU A 1 203 ? -2.919 -9.194 13.554 1.00 98.06 203 LEU A O 1
ATOM 1507 N N . ASP A 1 204 ? -1.806 -10.586 12.185 1.00 97.94 204 ASP A N 1
ATOM 1508 C CA . ASP A 1 204 ? -2.662 -11.759 12.403 1.00 97.94 204 ASP A CA 1
ATOM 1509 C C . ASP A 1 204 ? -2.611 -12.234 13.866 1.00 97.94 204 ASP A C 1
ATOM 1511 O O . ASP A 1 204 ? -3.654 -12.411 14.503 1.00 97.94 204 ASP A O 1
ATOM 1515 N N . ASP A 1 205 ? -1.408 -12.302 14.447 1.00 98.12 205 ASP A N 1
ATOM 1516 C CA . ASP A 1 205 ? -1.201 -12.599 15.869 1.00 98.12 205 ASP A CA 1
ATOM 1517 C C . ASP A 1 205 ? -1.885 -11.551 16.764 1.00 98.12 205 ASP A C 1
ATOM 1519 O O . ASP A 1 205 ? -2.579 -11.886 17.729 1.00 98.12 205 ASP A O 1
ATOM 1523 N N . ALA A 1 206 ? -1.734 -10.263 16.433 1.00 97.31 206 ALA A N 1
ATOM 1524 C CA . ALA A 1 206 ? -2.351 -9.171 17.181 1.00 97.31 206 ALA A CA 1
ATOM 1525 C C . ALA A 1 206 ? -3.885 -9.198 17.093 1.00 97.31 206 ALA A C 1
ATOM 1527 O O . ALA A 1 206 ? -4.556 -8.955 18.097 1.00 97.31 206 ALA A O 1
ATOM 1528 N N . VAL A 1 207 ? -4.452 -9.505 15.923 1.00 97.56 207 VAL A N 1
ATOM 1529 C CA . VAL A 1 207 ? -5.904 -9.633 15.718 1.00 97.56 207 VAL A CA 1
ATOM 1530 C C . VAL A 1 207 ? -6.452 -10.837 16.475 1.00 97.56 207 VAL A C 1
ATOM 1532 O O . VAL A 1 207 ? -7.472 -10.706 17.151 1.00 97.56 207 VAL A O 1
ATOM 1535 N N . THR A 1 208 ? -5.763 -11.977 16.426 1.00 98.12 208 THR A N 1
ATOM 1536 C CA . THR A 1 208 ? -6.147 -13.184 17.169 1.00 98.12 208 THR A CA 1
ATOM 1537 C C . THR A 1 208 ? -6.136 -12.915 18.672 1.00 98.12 208 THR A C 1
ATOM 1539 O O . THR A 1 208 ? -7.150 -13.114 19.341 1.00 98.12 208 THR A O 1
ATOM 1542 N N . SER A 1 209 ? -5.050 -12.336 19.195 1.00 97.69 209 SER A N 1
ATOM 1543 C CA . SER A 1 209 ? -4.949 -11.974 20.612 1.00 97.69 209 SER A CA 1
ATOM 1544 C C . SER A 1 209 ? -5.987 -10.924 21.028 1.00 97.69 209 SER A C 1
ATOM 1546 O O . SER A 1 209 ? -6.573 -11.011 22.111 1.00 97.69 209 SER A O 1
ATOM 1548 N N . ALA A 1 210 ? -6.268 -9.930 20.181 1.00 96.62 210 ALA A N 1
ATOM 1549 C CA . ALA A 1 210 ? -7.323 -8.953 20.437 1.00 96.62 210 ALA A CA 1
ATOM 1550 C C . ALA A 1 210 ? -8.713 -9.611 20.464 1.00 96.62 210 ALA A C 1
ATOM 1552 O O . ALA A 1 210 ? -9.528 -9.267 21.321 1.00 96.62 210 ALA A O 1
ATOM 1553 N N . GLY A 1 211 ? -8.970 -10.572 19.573 1.00 97.19 211 GLY A N 1
ATOM 1554 C CA . GLY A 1 211 ? -10.202 -11.359 19.532 1.00 97.19 211 GLY A CA 1
ATOM 1555 C C . GLY A 1 211 ? -10.402 -12.201 20.793 1.00 97.19 211 GLY A C 1
ATOM 1556 O O . GLY A 1 211 ? -11.474 -12.151 21.396 1.00 97.19 211 GLY A O 1
ATOM 1557 N N . GLU A 1 212 ? -9.362 -12.901 21.246 1.00 97.44 212 GLU A N 1
ATOM 1558 C CA . GLU A 1 212 ? -9.381 -13.679 22.491 1.00 97.44 212 GLU A CA 1
ATOM 1559 C C . GLU A 1 212 ? -9.635 -12.789 23.714 1.00 97.44 212 GLU A C 1
ATOM 1561 O O . GLU A 1 212 ? -10.529 -13.065 24.517 1.00 97.44 212 GLU A O 1
ATOM 1566 N N . ASN A 1 213 ? -8.914 -11.669 23.823 1.00 97.38 213 ASN A N 1
ATOM 1567 C CA . ASN A 1 213 ? -9.102 -10.699 24.904 1.00 97.38 213 ASN A CA 1
ATOM 1568 C C . ASN A 1 213 ? -10.504 -10.079 24.892 1.00 97.38 213 ASN A C 1
ATOM 1570 O O . ASN A 1 213 ? -11.091 -9.851 25.952 1.00 97.38 213 ASN A O 1
ATOM 1574 N N . LEU A 1 214 ? -11.049 -9.782 23.710 1.00 96.81 214 LEU A N 1
ATOM 1575 C CA . LEU A 1 214 ? -12.404 -9.259 23.579 1.00 96.81 214 LEU A CA 1
ATOM 1576 C C . LEU A 1 214 ? -13.439 -10.307 23.995 1.00 96.81 214 LEU A C 1
ATOM 1578 O O . LEU A 1 214 ? -14.364 -9.967 24.729 1.00 96.81 214 LEU A O 1
ATOM 1582 N N . SER A 1 215 ? -13.272 -11.568 23.586 1.00 97.31 215 SER A N 1
ATOM 1583 C CA . SER A 1 215 ? -14.157 -12.661 24.000 1.00 97.31 215 SER A CA 1
ATOM 1584 C C . SER A 1 215 ? -14.136 -12.844 25.518 1.00 97.31 215 SER A C 1
ATOM 1586 O O . SER A 1 215 ? -15.198 -12.876 26.136 1.00 97.31 215 SER A O 1
ATOM 1588 N N . ALA A 1 216 ? -12.947 -12.860 26.129 1.00 97.38 216 ALA A N 1
ATOM 1589 C CA . ALA A 1 216 ? -12.795 -12.946 27.580 1.00 97.38 216 ALA A CA 1
ATOM 1590 C C . ALA A 1 216 ? -13.498 -11.780 28.295 1.00 97.38 216 ALA A C 1
ATOM 1592 O O . ALA A 1 216 ? -14.295 -11.998 29.202 1.00 97.38 216 ALA A O 1
ATOM 1593 N N . ARG A 1 217 ? -13.302 -10.539 27.824 1.00 96.69 217 ARG A N 1
ATOM 1594 C CA . ARG A 1 217 ? -13.982 -9.353 28.379 1.00 96.69 217 ARG A CA 1
ATOM 1595 C C . ARG A 1 217 ? -15.500 -9.410 28.227 1.00 96.69 217 ARG A C 1
ATOM 1597 O O . ARG A 1 217 ? -16.213 -8.928 29.104 1.00 96.69 217 ARG A O 1
ATOM 1604 N N . VAL A 1 218 ? -16.007 -9.952 27.121 1.00 97.38 218 VAL A N 1
ATOM 1605 C CA . VAL A 1 218 ? -17.450 -10.132 26.908 1.00 97.38 218 VAL A CA 1
ATOM 1606 C C . VAL A 1 218 ? -18.011 -11.171 27.875 1.00 97.38 218 VAL A C 1
ATOM 1608 O O . VAL A 1 218 ? -19.091 -10.958 28.427 1.00 97.38 218 VAL A O 1
ATOM 1611 N N . ASP A 1 219 ? -17.299 -12.268 28.112 1.00 97.56 219 ASP A N 1
ATOM 1612 C CA . ASP A 1 219 ? -17.741 -13.301 29.047 1.00 97.56 219 ASP A CA 1
ATOM 1613 C C . ASP A 1 219 ? -17.654 -12.832 30.506 1.00 97.56 219 ASP A C 1
ATOM 1615 O O . ASP A 1 219 ? -18.610 -13.037 31.259 1.00 97.56 219 ASP A O 1
ATOM 1619 N N . ASP A 1 220 ? -16.615 -12.079 30.875 1.00 97.25 220 ASP A N 1
ATOM 1620 C CA . ASP A 1 220 ? -16.525 -11.388 32.166 1.00 97.25 220 ASP A CA 1
ATOM 1621 C C . ASP A 1 220 ? -17.678 -10.392 32.349 1.00 97.25 220 ASP A C 1
ATOM 1623 O O . ASP A 1 220 ? -18.323 -10.358 33.399 1.00 97.25 220 ASP A O 1
ATOM 1627 N N . ALA A 1 221 ? -17.999 -9.606 31.315 1.00 96.06 221 ALA A N 1
ATOM 1628 C CA . ALA A 1 221 ? -19.119 -8.669 31.351 1.00 96.06 221 ALA A CA 1
ATOM 1629 C C . ALA A 1 221 ? -20.467 -9.390 31.512 1.00 96.06 221 ALA A C 1
ATOM 1631 O O . ALA A 1 221 ? -21.315 -8.937 32.283 1.00 96.06 221 ALA A O 1
ATOM 1632 N N . LYS A 1 222 ? -20.671 -10.535 30.843 1.00 96.25 222 LYS A N 1
ATOM 1633 C CA . LYS A 1 222 ? -21.863 -11.378 31.042 1.00 96.25 222 LYS A CA 1
ATOM 1634 C C . LYS A 1 222 ? -21.925 -11.937 32.462 1.00 96.25 222 LYS A C 1
ATOM 1636 O O . LYS A 1 222 ? -23.001 -11.930 33.060 1.00 96.25 222 LYS A O 1
ATOM 1641 N N . ALA A 1 223 ? -20.804 -12.411 33.004 1.00 97.00 223 ALA A N 1
ATOM 1642 C CA . ALA A 1 223 ? -20.733 -12.932 34.365 1.00 97.00 223 ALA A CA 1
ATOM 1643 C C . ALA A 1 223 ? -21.051 -11.837 35.395 1.00 97.00 223 ALA A C 1
ATOM 1645 O O . ALA A 1 223 ? -21.885 -12.048 36.277 1.00 97.00 223 ALA A O 1
ATOM 1646 N N . ALA A 1 224 ? -20.475 -10.644 35.230 1.00 96.12 224 ALA A N 1
ATOM 1647 C CA . ALA A 1 224 ? -20.760 -9.480 36.062 1.00 96.12 224 ALA A CA 1
ATOM 1648 C C . ALA A 1 224 ? -22.233 -9.047 35.963 1.00 96.12 224 ALA A C 1
ATOM 1650 O O . ALA A 1 224 ? -22.870 -8.800 36.985 1.00 96.12 224 ALA A O 1
ATOM 1651 N N . ALA A 1 225 ? -22.806 -9.014 34.755 1.00 95.69 225 ALA A N 1
ATOM 1652 C CA . ALA A 1 225 ? -24.218 -8.690 34.552 1.00 95.69 225 ALA A CA 1
ATOM 1653 C C . ALA A 1 225 ? -25.148 -9.718 35.216 1.00 95.69 225 ALA A C 1
ATOM 1655 O O . ALA A 1 225 ? -26.137 -9.341 35.846 1.00 95.69 225 ALA A O 1
ATOM 1656 N N . LYS A 1 226 ? -24.820 -11.013 35.124 1.00 97.00 226 LYS A N 1
ATOM 1657 C CA . LYS A 1 226 ? -25.567 -12.081 35.799 1.00 97.00 226 LYS A CA 1
ATOM 1658 C C . LYS A 1 226 ? -25.492 -11.938 37.321 1.00 97.00 226 LYS A C 1
ATOM 1660 O O . LYS A 1 226 ? -26.531 -11.982 37.972 1.00 97.00 226 LYS A O 1
ATOM 1665 N N . ALA A 1 227 ? -24.301 -11.707 37.869 1.00 96.12 227 ALA A N 1
ATOM 1666 C CA . ALA A 1 227 ? -24.111 -11.490 39.301 1.00 96.12 227 ALA A CA 1
ATOM 1667 C C . ALA A 1 227 ? -24.882 -10.255 39.799 1.00 96.12 227 ALA A C 1
ATOM 1669 O O . ALA A 1 227 ? -25.534 -10.311 40.839 1.00 96.12 227 ALA A O 1
ATOM 1670 N N . ALA A 1 228 ? -24.878 -9.160 39.032 1.00 94.75 228 ALA A N 1
ATOM 1671 C CA . ALA A 1 228 ? -25.666 -7.971 39.343 1.00 94.75 228 ALA A CA 1
ATOM 1672 C C . ALA A 1 228 ? -27.176 -8.263 39.329 1.00 94.75 228 ALA A C 1
ATOM 1674 O O . ALA A 1 228 ? -27.885 -7.860 40.248 1.00 94.75 228 ALA A O 1
ATOM 1675 N N . ALA A 1 229 ? -27.672 -9.002 38.329 1.00 95.00 229 ALA A N 1
ATOM 1676 C CA . ALA A 1 229 ? -29.080 -9.389 38.245 1.00 95.00 229 ALA A CA 1
ATOM 1677 C C . ALA A 1 229 ? -29.509 -10.298 39.412 1.00 95.00 229 ALA A C 1
ATOM 1679 O O . ALA A 1 229 ? -30.593 -10.125 39.971 1.00 95.00 229 ALA A O 1
ATOM 1680 N N . GLU A 1 230 ? -28.657 -11.247 39.808 1.00 95.75 230 GLU A N 1
ATOM 1681 C CA . GLU A 1 230 ? -28.877 -12.101 40.979 1.00 95.75 230 GLU A CA 1
ATOM 1682 C C . GLU A 1 230 ? -28.865 -11.289 42.282 1.00 95.75 230 GLU A C 1
ATOM 1684 O O . GLU A 1 230 ? -29.751 -11.477 43.117 1.00 95.75 230 GLU A O 1
ATOM 1689 N N . GLY A 1 231 ? -27.937 -10.337 42.425 1.00 95.69 231 GLY A N 1
ATOM 1690 C CA . GLY A 1 231 ? -27.882 -9.406 43.554 1.00 95.69 231 GLY A CA 1
ATOM 1691 C C . GLY A 1 231 ? -29.151 -8.560 43.679 1.00 95.69 231 GLY A C 1
ATOM 1692 O O . GLY A 1 231 ? -29.775 -8.550 44.737 1.00 95.69 231 GLY A O 1
ATOM 1693 N N . LEU A 1 232 ? -29.598 -7.947 42.578 1.00 96.44 232 LEU A N 1
ATOM 1694 C CA . LEU A 1 232 ? -30.859 -7.196 42.502 1.00 96.44 232 LEU A CA 1
ATOM 1695 C C . LEU A 1 232 ? -32.067 -8.053 42.894 1.00 96.44 232 LEU A C 1
ATOM 1697 O O . LEU A 1 232 ? -32.946 -7.593 43.619 1.00 96.44 232 LEU A O 1
ATOM 1701 N N . LYS A 1 233 ? -32.117 -9.311 42.445 1.00 95.19 233 LYS A N 1
ATOM 1702 C CA . LYS A 1 233 ? -33.194 -10.238 42.813 1.00 95.19 233 LYS A CA 1
ATOM 1703 C C . LYS A 1 233 ? -33.153 -10.596 44.303 1.00 95.19 233 LYS A C 1
ATOM 1705 O O . LYS A 1 233 ? -34.205 -10.679 44.935 1.00 95.19 233 LYS A O 1
ATOM 1710 N N . GLY A 1 234 ? -31.960 -10.793 44.863 1.00 94.56 234 GLY A N 1
ATOM 1711 C CA . GLY A 1 234 ? -31.763 -11.021 46.295 1.00 94.56 234 GLY A CA 1
ATOM 1712 C C . GLY A 1 234 ? -32.197 -9.821 47.138 1.00 94.56 234 GLY A C 1
ATOM 1713 O O . GLY A 1 234 ? -32.909 -9.986 48.126 1.00 94.56 234 GLY A O 1
ATOM 1714 N N . GLU A 1 235 ? -31.847 -8.611 46.709 1.00 95.12 235 GLU A N 1
ATOM 1715 C CA . GLU A 1 235 ? -32.234 -7.366 47.374 1.00 95.12 235 GLU A CA 1
ATOM 1716 C C . GLU A 1 235 ? -33.748 -7.120 47.287 1.00 95.12 235 GLU A C 1
ATOM 1718 O O . GLU A 1 235 ? -34.377 -6.803 48.294 1.00 95.12 235 GLU A O 1
ATOM 1723 N N . GLN A 1 236 ? -34.374 -7.380 46.134 1.00 93.00 236 GLN A N 1
ATOM 1724 C CA . GLN A 1 236 ? -35.836 -7.349 45.996 1.00 93.00 236 GLN A CA 1
ATOM 1725 C C . GLN A 1 236 ? -36.531 -8.347 46.931 1.00 93.00 236 GLN A C 1
ATOM 1727 O O . GLN A 1 236 ? -37.542 -8.006 47.546 1.00 93.00 236 GLN A O 1
ATOM 1732 N N . ALA A 1 237 ? -35.994 -9.561 47.077 1.00 94.25 237 ALA A N 1
ATOM 1733 C CA . ALA A 1 237 ? -36.530 -10.547 48.013 1.00 94.25 237 ALA A CA 1
ATOM 1734 C C . ALA A 1 237 ? -36.377 -10.091 49.476 1.00 94.25 237 ALA A C 1
ATOM 1736 O O . ALA A 1 237 ? -37.311 -10.245 50.264 1.00 94.25 237 ALA A O 1
ATOM 1737 N N . ALA A 1 238 ? -35.240 -9.482 49.831 1.00 94.50 238 ALA A N 1
ATOM 1738 C CA . ALA A 1 238 ? -35.009 -8.919 51.159 1.00 94.50 238 ALA A CA 1
ATOM 1739 C C . ALA A 1 238 ? -35.964 -7.752 51.465 1.00 94.50 238 ALA A C 1
ATOM 1741 O O . ALA A 1 238 ? -36.541 -7.705 52.550 1.00 94.50 238 ALA A O 1
ATOM 1742 N N . ILE A 1 239 ? -36.194 -6.855 50.500 1.00 95.38 239 ILE A N 1
ATOM 1743 C CA . ILE A 1 239 ? -37.180 -5.770 50.608 1.00 95.38 239 ILE A CA 1
ATOM 1744 C C . ILE A 1 239 ? -38.591 -6.342 50.779 1.00 95.38 239 ILE A C 1
ATOM 1746 O O . ILE A 1 239 ? -39.327 -5.886 51.652 1.00 95.38 239 ILE A O 1
ATOM 1750 N N . GLY A 1 240 ? -38.965 -7.362 49.999 1.00 95.69 240 GLY A N 1
ATOM 1751 C CA . GLY A 1 240 ? -40.255 -8.042 50.139 1.00 95.69 240 GLY A CA 1
ATOM 1752 C C . GLY A 1 240 ? -40.454 -8.640 51.535 1.00 95.69 240 GLY A C 1
ATOM 1753 O O . GLY A 1 240 ? -41.493 -8.426 52.156 1.00 95.69 240 GLY A O 1
ATOM 1754 N N . ALA A 1 241 ? -39.434 -9.318 52.069 1.00 95.00 241 ALA A N 1
ATOM 1755 C CA . ALA A 1 241 ? -39.459 -9.862 53.426 1.00 95.00 241 ALA A CA 1
ATOM 1756 C C . ALA A 1 241 ? -39.537 -8.762 54.501 1.00 95.00 241 ALA A C 1
ATOM 1758 O O . ALA A 1 241 ? -40.254 -8.912 55.492 1.00 95.00 241 ALA A O 1
ATOM 1759 N N . LEU A 1 242 ? -38.835 -7.642 54.302 1.00 95.88 242 LEU A N 1
ATOM 1760 C CA . LEU A 1 242 ? -38.888 -6.497 55.207 1.00 95.88 242 LEU A CA 1
ATOM 1761 C C . LEU A 1 242 ? -40.289 -5.874 55.226 1.00 95.88 242 LEU A C 1
ATOM 1763 O O . LEU A 1 242 ? -40.810 -5.640 56.315 1.00 95.88 242 LEU A O 1
ATOM 1767 N N . LEU A 1 243 ? -40.915 -5.664 54.059 1.00 97.00 243 LEU A N 1
ATOM 1768 C CA . LEU A 1 243 ? -42.291 -5.164 53.947 1.00 97.00 243 LEU A CA 1
ATOM 1769 C C . LEU A 1 243 ? -43.282 -6.072 54.678 1.00 97.00 243 LEU A C 1
ATOM 1771 O O . LEU A 1 243 ? -44.117 -5.569 55.427 1.00 97.00 243 LEU A O 1
ATOM 1775 N N . GLU A 1 244 ? -43.165 -7.390 54.507 1.00 96.12 244 GLU A N 1
ATOM 1776 C CA . GLU A 1 244 ? -44.022 -8.349 55.208 1.00 96.12 244 GLU A CA 1
ATOM 1777 C C . GLU A 1 244 ? -43.827 -8.260 56.728 1.00 96.12 244 GLU A C 1
ATOM 1779 O O . GLU A 1 244 ? -44.800 -8.194 57.479 1.00 96.12 244 GLU A O 1
ATOM 1784 N N . SER A 1 245 ? -42.577 -8.157 57.197 1.00 97.00 245 SER A N 1
ATOM 1785 C CA . SER A 1 245 ? -42.281 -7.983 58.626 1.00 97.00 245 SER A CA 1
ATOM 1786 C C . SER A 1 245 ? -42.841 -6.674 59.190 1.00 97.00 245 SER A C 1
ATOM 1788 O O . SER A 1 245 ? -43.387 -6.664 60.293 1.00 97.00 245 SER A O 1
ATOM 1790 N N . VAL A 1 246 ? -42.759 -5.580 58.425 1.00 95.88 246 VAL A N 1
ATOM 1791 C CA . VAL A 1 246 ? -43.285 -4.265 58.810 1.00 95.88 246 VAL A CA 1
ATOM 1792 C C . VAL A 1 246 ? -44.806 -4.310 58.859 1.00 95.88 246 VAL A C 1
ATOM 1794 O O . VAL A 1 246 ? -45.394 -3.809 59.814 1.00 95.88 246 VAL A O 1
ATOM 1797 N N . ASN A 1 247 ? -45.448 -4.949 57.883 1.00 96.50 247 ASN A N 1
ATOM 1798 C CA . ASN A 1 247 ? -46.894 -5.129 57.859 1.00 96.50 247 ASN A CA 1
ATOM 1799 C C . ASN A 1 247 ? -47.376 -5.997 59.035 1.00 96.50 247 ASN A C 1
ATOM 1801 O O . ASN A 1 247 ? -48.329 -5.633 59.725 1.00 96.50 247 ASN A O 1
ATOM 1805 N N . ALA A 1 248 ? -46.677 -7.096 59.332 1.00 95.56 248 ALA A N 1
ATOM 1806 C CA . ALA A 1 248 ? -46.962 -7.941 60.489 1.00 95.56 248 ALA A CA 1
ATOM 1807 C C . ALA A 1 248 ? -46.782 -7.179 61.815 1.00 95.56 248 ALA A C 1
ATOM 1809 O O . ALA A 1 248 ? -47.649 -7.238 62.689 1.00 95.56 248 ALA A O 1
ATOM 1810 N N . ALA A 1 249 ? -45.696 -6.412 61.955 1.00 95.38 249 ALA A N 1
ATOM 1811 C CA . ALA A 1 249 ? -45.447 -5.576 63.126 1.00 95.38 249 ALA A CA 1
ATOM 1812 C C . ALA A 1 249 ? -46.507 -4.475 63.282 1.00 95.38 249 ALA A C 1
ATOM 1814 O O . ALA A 1 249 ? -46.987 -4.244 64.393 1.00 95.38 249 ALA A O 1
ATOM 1815 N N . ALA A 1 250 ? -46.916 -3.833 62.185 1.00 95.56 250 ALA A N 1
ATOM 1816 C CA . ALA A 1 250 ? -47.973 -2.827 62.173 1.00 95.56 250 ALA A CA 1
ATOM 1817 C C . ALA A 1 250 ? -49.331 -3.425 62.568 1.00 95.56 250 ALA A C 1
ATOM 1819 O O . ALA A 1 250 ? -50.041 -2.841 63.385 1.00 95.56 250 ALA A O 1
ATOM 1820 N N . SER A 1 251 ? -49.671 -4.612 62.059 1.00 96.56 251 SER A N 1
ATOM 1821 C CA . SER A 1 251 ? -50.894 -5.332 62.432 1.00 96.56 251 SER A CA 1
ATOM 1822 C C . SER A 1 251 ? -50.902 -5.710 63.917 1.00 96.56 251 SER A C 1
ATOM 1824 O O . SER A 1 251 ? -51.872 -5.433 64.625 1.00 96.56 251 SER A O 1
ATOM 1826 N N . ALA A 1 252 ? -49.789 -6.243 64.429 1.00 95.75 252 ALA A N 1
ATOM 1827 C CA . ALA A 1 252 ? -49.636 -6.561 65.847 1.00 95.75 252 ALA A CA 1
ATOM 1828 C C . ALA A 1 252 ? -49.715 -5.305 66.735 1.00 95.75 252 ALA A C 1
ATOM 1830 O O . ALA A 1 252 ? -50.323 -5.333 67.807 1.00 95.75 252 ALA A O 1
ATOM 1831 N N . ALA A 1 253 ? -49.129 -4.187 66.296 1.00 94.81 253 ALA A N 1
ATOM 1832 C CA . ALA A 1 253 ? -49.231 -2.907 66.991 1.00 94.81 253 ALA A CA 1
ATOM 1833 C C . ALA A 1 253 ? -50.675 -2.382 67.006 1.00 94.81 253 ALA A C 1
ATOM 1835 O O . ALA A 1 253 ? -51.153 -1.962 68.058 1.00 94.81 253 ALA A O 1
ATOM 1836 N N . ALA A 1 254 ? -51.392 -2.464 65.882 1.00 95.38 254 ALA A N 1
ATOM 1837 C CA . ALA A 1 254 ? -52.798 -2.076 65.790 1.00 95.38 254 ALA A CA 1
ATOM 1838 C C . ALA A 1 254 ? -53.695 -2.941 66.692 1.00 95.38 254 ALA A C 1
ATOM 1840 O O . ALA A 1 254 ? -54.559 -2.408 67.388 1.00 95.38 254 ALA A O 1
ATOM 1841 N N . GLN A 1 255 ? -53.462 -4.257 66.744 1.00 96.25 255 GLN A N 1
ATOM 1842 C CA . GLN A 1 255 ? -54.170 -5.165 67.652 1.00 96.25 255 GLN A CA 1
ATOM 1843 C C . GLN A 1 255 ? -53.917 -4.811 69.121 1.00 96.25 255 GLN A C 1
ATOM 1845 O O . GLN A 1 255 ? -54.875 -4.648 69.873 1.00 96.25 255 GLN A O 1
ATOM 1850 N N . ARG A 1 256 ? -52.655 -4.603 69.521 1.00 95.69 256 ARG A N 1
ATOM 1851 C CA . ARG A 1 256 ? -52.315 -4.169 70.889 1.00 95.69 256 ARG A CA 1
ATOM 1852 C C . ARG A 1 256 ? -52.935 -2.821 71.243 1.00 95.69 256 ARG A C 1
ATOM 1854 O O . ARG A 1 256 ? -53.428 -2.655 72.352 1.00 95.69 256 ARG A O 1
ATOM 1861 N N . ALA A 1 257 ? -52.939 -1.866 70.314 1.00 94.38 257 ALA A N 1
ATOM 1862 C CA . ALA A 1 257 ? -53.586 -0.573 70.516 1.00 94.38 257 ALA A CA 1
ATOM 1863 C C . ALA A 1 257 ? -55.106 -0.724 70.708 1.00 94.38 257 ALA A C 1
ATOM 1865 O O . ALA A 1 257 ? -55.678 -0.083 71.586 1.00 94.38 257 ALA A O 1
ATOM 1866 N N . ALA A 1 258 ? -55.756 -1.607 69.943 1.00 94.75 258 ALA A N 1
ATOM 1867 C CA . ALA A 1 258 ? -57.178 -1.903 70.100 1.00 94.75 258 ALA A CA 1
ATOM 1868 C C . ALA A 1 258 ? -57.493 -2.620 71.426 1.00 94.75 258 ALA A C 1
ATOM 1870 O O . ALA A 1 258 ? -58.518 -2.339 72.047 1.00 94.75 258 ALA A O 1
ATOM 1871 N N . GLU A 1 259 ? -56.629 -3.530 71.882 1.00 94.69 259 GLU A N 1
ATOM 1872 C CA . GLU A 1 259 ? -56.754 -4.167 73.199 1.00 94.69 259 GLU A CA 1
ATOM 1873 C C . GLU A 1 259 ? -56.578 -3.161 74.337 1.00 94.69 259 GLU A C 1
ATOM 1875 O O . GLU A 1 259 ? -57.414 -3.115 75.235 1.00 94.69 259 GLU A O 1
ATOM 1880 N N . MET A 1 260 ? -55.557 -2.304 74.257 1.00 94.00 260 MET A N 1
ATOM 1881 C CA . MET A 1 260 ? -55.348 -1.204 75.202 1.00 94.00 260 MET A CA 1
ATOM 1882 C C . MET A 1 260 ? -56.557 -0.269 75.252 1.00 94.00 260 MET A C 1
ATOM 1884 O O . MET A 1 260 ? -57.011 0.072 76.336 1.00 94.00 260 MET A O 1
ATOM 1888 N N . ALA A 1 261 ? -57.126 0.103 74.101 1.00 94.50 261 ALA A N 1
ATOM 1889 C CA . ALA A 1 261 ? -58.326 0.936 74.054 1.00 94.50 261 ALA A CA 1
ATOM 1890 C C . ALA A 1 261 ? -59.522 0.270 74.759 1.00 94.50 261 ALA A C 1
ATOM 1892 O O . ALA A 1 261 ? -60.248 0.938 75.489 1.00 94.50 261 ALA A O 1
ATOM 1893 N N . LYS A 1 262 ? -59.704 -1.050 74.596 1.00 95.69 262 LYS A N 1
ATOM 1894 C CA . LYS A 1 262 ? -60.744 -1.808 75.315 1.00 95.69 262 LYS A CA 1
ATOM 1895 C C . LYS A 1 262 ? -60.487 -1.880 76.817 1.00 95.69 262 LYS A C 1
ATOM 1897 O O . LYS A 1 262 ? -61.443 -1.863 77.584 1.00 95.69 262 LYS A O 1
ATOM 1902 N N . GLU A 1 263 ? -59.234 -2.015 77.243 1.00 95.50 263 GLU A N 1
ATOM 1903 C CA . GLU A 1 263 ? -58.906 -2.033 78.671 1.00 95.50 263 GLU A CA 1
ATOM 1904 C C . GLU A 1 263 ? -59.132 -0.660 79.306 1.00 95.50 263 GLU A C 1
ATOM 1906 O O . GLU A 1 263 ? -59.781 -0.579 80.343 1.00 95.50 263 GLU A O 1
ATOM 1911 N N . VAL A 1 264 ? -58.716 0.416 78.629 1.00 95.50 264 VAL A N 1
ATOM 1912 C CA . VAL A 1 264 ? -58.997 1.797 79.048 1.00 95.50 264 VAL A CA 1
ATOM 1913 C C . VAL A 1 264 ? -60.504 2.052 79.144 1.00 95.50 264 VAL A C 1
ATOM 1915 O O . VAL A 1 264 ? -60.949 2.634 80.127 1.00 95.50 264 VAL A O 1
ATOM 1918 N N . ASP A 1 265 ? -61.308 1.581 78.184 1.00 94.62 265 ASP A N 1
ATOM 1919 C CA . ASP A 1 265 ? -62.775 1.706 78.232 1.00 94.62 265 ASP A CA 1
ATOM 1920 C C . ASP A 1 265 ? -63.385 0.941 79.422 1.00 94.62 265 ASP A C 1
ATOM 1922 O O . ASP A 1 265 ? -64.235 1.463 80.142 1.00 94.62 265 ASP A O 1
ATOM 1926 N N . ARG A 1 266 ? -62.895 -0.274 79.709 1.00 95.44 266 ARG A N 1
ATOM 1927 C CA . ARG A 1 266 ? -63.306 -1.028 80.907 1.00 95.44 266 ARG A CA 1
ATOM 1928 C C . ARG A 1 266 ? -62.903 -0.336 82.199 1.00 95.44 266 ARG A C 1
ATOM 1930 O O . ARG A 1 266 ? -63.648 -0.393 83.176 1.00 95.44 266 ARG A O 1
ATOM 1937 N N . GLU A 1 267 ? -61.716 0.251 82.243 1.00 94.62 267 GLU A N 1
ATOM 1938 C CA . GLU A 1 267 ? -61.217 0.955 83.417 1.00 94.62 267 GLU A CA 1
ATOM 1939 C C . GLU A 1 267 ? -61.991 2.256 83.651 1.00 94.62 267 GLU A C 1
ATOM 1941 O O . GLU A 1 267 ? -62.383 2.521 84.786 1.00 94.62 267 GLU A O 1
ATOM 1946 N N . ALA A 1 268 ? -62.342 2.980 82.584 1.00 93.25 268 ALA A N 1
ATOM 1947 C CA . ALA A 1 268 ? -63.261 4.114 82.634 1.00 93.25 268 ALA A CA 1
ATOM 1948 C C . ALA A 1 268 ? -64.648 3.700 83.159 1.00 93.25 268 ALA A C 1
ATOM 1950 O O . ALA A 1 268 ? -65.134 4.296 84.114 1.00 93.25 268 ALA A O 1
ATOM 1951 N N . GLN A 1 269 ? -65.242 2.613 82.647 1.00 94.12 269 GLN A N 1
ATOM 1952 C CA . GLN A 1 269 ? -66.531 2.099 83.141 1.00 94.12 269 GLN A CA 1
ATOM 1953 C C . GLN A 1 269 ? -66.479 1.669 84.616 1.00 94.12 269 GLN A C 1
ATOM 1955 O O . GLN A 1 269 ? -67.420 1.908 85.372 1.00 94.12 269 GLN A O 1
ATOM 1960 N N . LYS A 1 270 ? -65.381 1.034 85.057 1.00 94.12 270 LYS A N 1
ATOM 1961 C CA . LYS A 1 270 ? -65.172 0.701 86.478 1.00 94.12 270 LYS A CA 1
ATOM 1962 C C . LYS A 1 270 ? -65.061 1.961 87.332 1.00 94.12 270 LYS A C 1
ATOM 1964 O O . LYS A 1 270 ? -65.592 1.972 88.441 1.00 94.12 270 LYS A O 1
ATOM 1969 N N . LEU A 1 271 ? -64.371 2.993 86.843 1.00 94.62 271 LEU A N 1
ATOM 1970 C CA . LEU A 1 271 ? -64.230 4.275 87.528 1.00 94.62 271 LEU A CA 1
ATOM 1971 C C . LEU A 1 271 ? -65.579 4.997 87.640 1.00 94.62 271 LEU A C 1
ATOM 1973 O O . LEU A 1 271 ? -65.893 5.508 88.714 1.00 94.62 271 LEU A O 1
ATOM 1977 N N . ASP A 1 272 ? -66.396 4.977 86.587 1.00 94.31 272 ASP A N 1
ATOM 1978 C CA . ASP A 1 272 ? -67.756 5.526 86.596 1.00 94.31 272 ASP A CA 1
ATOM 1979 C C . ASP A 1 272 ? -68.639 4.780 87.601 1.00 94.31 272 ASP A C 1
ATOM 1981 O O . ASP A 1 272 ? -69.217 5.400 88.492 1.00 94.31 272 ASP A O 1
ATOM 1985 N N . ALA A 1 273 ? -68.659 3.444 87.559 1.00 93.06 273 ALA A N 1
ATOM 1986 C CA . ALA A 1 273 ? -69.419 2.636 88.514 1.00 93.06 273 ALA A CA 1
ATOM 1987 C C . ALA A 1 273 ? -68.941 2.839 89.965 1.00 93.06 273 ALA A C 1
ATOM 1989 O O . ALA A 1 273 ? -69.746 2.900 90.897 1.00 93.06 273 ALA A O 1
ATOM 1990 N N . ALA A 1 274 ? -67.628 2.965 90.181 1.00 93.25 274 ALA A N 1
ATOM 1991 C CA . ALA A 1 274 ? -67.066 3.290 91.488 1.00 93.25 274 ALA A CA 1
ATOM 1992 C C . ALA A 1 274 ? -67.469 4.700 91.944 1.00 93.25 274 ALA A C 1
ATOM 1994 O O . ALA A 1 274 ? -67.760 4.888 93.126 1.00 93.25 274 ALA A O 1
ATOM 1995 N N . SER A 1 275 ? -67.527 5.665 91.024 1.00 93.75 275 SER A N 1
ATOM 1996 C CA . SER A 1 275 ? -67.966 7.038 91.285 1.00 93.75 275 SER A CA 1
ATOM 1997 C C . SER A 1 275 ? -69.453 7.093 91.636 1.00 93.75 275 SER A C 1
ATOM 1999 O O . SER A 1 275 ? -69.816 7.716 92.631 1.00 93.75 275 SER A O 1
ATOM 2001 N N . GLU A 1 276 ? -70.310 6.373 90.910 1.00 94.44 276 GLU A N 1
ATOM 2002 C CA . GLU A 1 276 ? -71.734 6.222 91.236 1.00 94.44 276 GLU A CA 1
ATOM 2003 C C . GLU A 1 276 ? -71.937 5.537 92.592 1.00 94.44 276 GLU A C 1
ATOM 2005 O O . GLU A 1 276 ? -72.716 6.006 93.422 1.00 94.44 276 GLU A O 1
ATOM 2010 N N . ALA A 1 277 ? -71.197 4.461 92.874 1.00 92.81 277 ALA A N 1
ATOM 2011 C CA . ALA A 1 277 ? -71.254 3.784 94.167 1.00 92.81 277 ALA A CA 1
ATOM 2012 C C . ALA A 1 277 ? -70.755 4.681 95.311 1.00 92.81 277 ALA A C 1
ATOM 2014 O O . ALA A 1 277 ? -71.319 4.659 96.408 1.00 92.81 277 ALA A O 1
ATOM 2015 N N . ALA A 1 278 ? -69.708 5.477 95.079 1.00 91.94 278 ALA A N 1
ATOM 2016 C CA . ALA A 1 278 ? -69.218 6.462 96.036 1.00 91.94 278 ALA A CA 1
ATOM 2017 C C . ALA A 1 278 ? -70.257 7.566 96.281 1.00 91.94 278 ALA A C 1
ATOM 2019 O O . ALA A 1 278 ? -70.504 7.908 97.439 1.00 91.94 278 ALA A O 1
ATOM 2020 N N . ALA A 1 279 ? -70.919 8.058 95.230 1.00 92.94 279 ALA A N 1
ATOM 2021 C CA . ALA A 1 279 ? -72.015 9.017 95.337 1.00 92.94 279 ALA A CA 1
ATOM 2022 C C . ALA A 1 279 ? -73.200 8.434 96.128 1.00 92.94 279 ALA A C 1
ATOM 2024 O O . ALA A 1 279 ? -73.673 9.058 97.075 1.00 92.94 279 ALA A O 1
ATOM 2025 N N . ALA A 1 280 ? -73.612 7.197 95.835 1.00 92.31 280 ALA A N 1
ATOM 2026 C CA . ALA A 1 280 ? -74.679 6.507 96.561 1.00 92.31 280 ALA A CA 1
ATOM 2027 C C . ALA A 1 280 ? -74.328 6.263 98.040 1.00 92.31 280 ALA A C 1
ATOM 2029 O O . ALA A 1 280 ? -75.169 6.441 98.922 1.00 92.31 280 ALA A O 1
ATOM 2030 N N . ARG A 1 281 ? -73.075 5.892 98.343 1.00 91.50 281 ARG A N 1
ATOM 2031 C CA . ARG A 1 281 ? -72.588 5.777 99.729 1.00 91.50 281 ARG A CA 1
ATOM 2032 C C . ARG A 1 281 ? -72.586 7.126 100.440 1.00 91.50 281 ARG A C 1
ATOM 2034 O O . ARG A 1 281 ? -72.941 7.171 101.614 1.00 91.50 281 ARG A O 1
ATOM 2041 N N . SER A 1 282 ? -72.194 8.199 99.754 1.00 92.88 282 SER A N 1
ATOM 2042 C CA . SER A 1 282 ? -72.241 9.560 100.297 1.00 92.88 282 SER A CA 1
ATOM 2043 C C . SER A 1 282 ? -73.675 9.943 100.671 1.00 92.88 282 SER A C 1
ATOM 2045 O O . SER A 1 282 ? -73.923 10.304 101.819 1.00 92.88 282 SER A O 1
ATOM 2047 N N . GLU A 1 283 ? -74.631 9.724 99.768 1.00 92.56 283 GLU A N 1
ATOM 2048 C CA . GLU A 1 283 ? -76.062 9.946 100.008 1.00 92.56 283 GLU A CA 1
ATOM 2049 C C . GLU A 1 283 ? -76.586 9.102 101.184 1.00 92.56 283 GLU A C 1
ATOM 2051 O O . GLU A 1 283 ? -77.248 9.607 102.089 1.00 92.56 283 GLU A O 1
ATOM 2056 N N . GLN A 1 284 ? -76.221 7.818 101.258 1.00 93.12 284 GLN A N 1
ATOM 2057 C CA . GLN A 1 284 ? -76.603 6.951 102.376 1.00 93.12 284 GLN A CA 1
ATOM 2058 C C . GLN A 1 284 ? -76.035 7.441 103.719 1.00 93.12 284 GLN A C 1
ATOM 2060 O O . GLN A 1 284 ? -76.715 7.362 104.748 1.00 93.12 284 GLN A O 1
ATOM 2065 N N . VAL A 1 285 ? -74.791 7.929 103.730 1.00 93.00 285 VAL A N 1
ATOM 2066 C CA . VAL A 1 285 ? -74.150 8.519 104.913 1.00 93.00 285 VAL A CA 1
ATOM 2067 C C . VAL A 1 285 ? -74.855 9.813 105.316 1.00 93.00 285 VAL A C 1
ATOM 2069 O O . VAL A 1 285 ? -75.122 9.983 106.505 1.00 93.00 285 VAL A O 1
ATOM 2072 N N . ILE A 1 286 ? -75.232 10.669 104.361 1.00 92.38 286 ILE A N 1
ATOM 2073 C CA . ILE A 1 286 ? -76.034 11.876 104.608 1.00 92.38 286 ILE A CA 1
ATOM 2074 C C . ILE A 1 286 ? -77.371 11.491 105.245 1.00 92.38 286 ILE A C 1
ATOM 2076 O O . ILE A 1 286 ? -77.657 11.929 106.357 1.00 92.38 286 ILE A O 1
ATOM 2080 N N . GLN A 1 287 ? -78.131 10.576 104.641 1.00 92.81 287 GLN A N 1
ATOM 2081 C CA . GLN A 1 287 ? -79.406 10.115 105.201 1.00 92.81 287 GLN A CA 1
ATOM 2082 C C . GLN A 1 287 ? -79.248 9.462 106.579 1.00 92.81 287 GLN A C 1
ATOM 2084 O O . GLN A 1 287 ? -80.108 9.595 107.450 1.00 92.81 287 GLN A O 1
ATOM 2089 N N . ARG A 1 288 ? -78.161 8.715 106.819 1.00 91.25 288 ARG A N 1
ATOM 2090 C CA . ARG A 1 288 ? -77.863 8.169 108.150 1.00 91.25 288 ARG A CA 1
ATOM 2091 C C . ARG A 1 288 ? -77.578 9.292 109.141 1.00 91.25 288 ARG A C 1
ATOM 2093 O O . ARG A 1 288 ? -78.097 9.224 110.251 1.00 91.25 288 ARG A O 1
ATOM 2100 N N . HIS A 1 289 ? -76.790 10.296 108.766 1.00 91.31 289 HIS A N 1
ATOM 2101 C CA . HIS A 1 289 ? -76.545 11.463 109.606 1.00 91.31 289 HIS A CA 1
ATOM 2102 C C . HIS A 1 289 ? -77.835 12.230 109.893 1.00 91.31 289 HIS A C 1
ATOM 2104 O O . HIS A 1 289 ? -78.050 12.595 111.042 1.00 91.31 289 HIS A O 1
ATOM 2110 N N . GLU A 1 290 ? -78.725 12.406 108.920 1.00 91.56 290 GLU A N 1
ATOM 2111 C CA . GLU A 1 290 ? -80.039 13.020 109.131 1.00 91.56 290 GLU A CA 1
ATOM 2112 C C . GLU A 1 290 ? -80.906 12.210 110.099 1.00 91.56 290 GLU A C 1
ATOM 2114 O O . GLU A 1 290 ? -81.433 12.777 111.054 1.00 91.56 290 GLU A O 1
ATOM 2119 N N . ARG A 1 291 ? -80.983 10.880 109.943 1.00 91.06 291 ARG A N 1
ATOM 2120 C CA . ARG A 1 291 ? -81.683 10.000 110.901 1.00 91.06 291 ARG A CA 1
ATOM 2121 C C . ARG A 1 291 ? -81.068 10.063 112.299 1.00 91.06 291 ARG A C 1
ATOM 2123 O O . ARG A 1 291 ? -81.801 10.113 113.277 1.00 91.06 291 ARG A O 1
ATOM 2130 N N . HIS A 1 292 ? -79.736 10.069 112.406 1.00 90.81 292 HIS A N 1
ATOM 2131 C CA . HIS A 1 292 ? -79.024 10.223 113.684 1.00 90.81 292 HIS A CA 1
ATOM 2132 C C . HIS A 1 292 ? -79.323 11.577 114.326 1.00 90.81 292 HIS A C 1
ATOM 2134 O O . HIS A 1 292 ? -79.569 11.629 115.526 1.00 90.81 292 HIS A O 1
ATOM 2140 N N . ARG A 1 293 ? -79.354 12.664 113.544 1.00 90.94 293 ARG A N 1
ATOM 2141 C CA . ARG A 1 293 ? -79.751 13.992 114.032 1.00 90.94 293 ARG A CA 1
ATOM 2142 C C . ARG A 1 293 ? -81.195 13.989 114.516 1.00 90.94 293 ARG A C 1
ATOM 2144 O O . ARG A 1 293 ? -81.431 14.451 115.621 1.00 90.94 293 ARG A O 1
ATOM 2151 N N . ALA A 1 294 ? -82.121 13.426 113.744 1.00 89.94 294 ALA A N 1
ATOM 2152 C CA . ALA A 1 294 ? -83.524 13.316 114.130 1.00 89.94 294 ALA A CA 1
ATOM 2153 C C . ALA A 1 294 ? -83.706 12.498 115.421 1.00 89.94 294 ALA A C 1
ATOM 2155 O O . ALA A 1 294 ? -84.378 12.957 116.338 1.00 89.94 294 ALA A O 1
ATOM 2156 N N . ALA A 1 295 ? -83.045 11.340 115.534 1.00 90.50 295 ALA A N 1
ATOM 2157 C CA . ALA A 1 295 ? -83.075 10.510 116.738 1.00 90.50 295 ALA A CA 1
ATOM 2158 C C . ALA A 1 295 ? -82.463 11.227 117.952 1.00 90.50 295 ALA A C 1
ATOM 2160 O O . ALA A 1 295 ? -83.015 11.171 119.046 1.00 90.50 295 ALA A O 1
ATOM 2161 N N . LEU A 1 296 ? -81.343 11.940 117.776 1.00 89.69 296 LEU A N 1
ATOM 2162 C CA . LEU A 1 296 ? -80.763 12.762 118.840 1.00 89.69 296 LEU A CA 1
ATOM 2163 C C . LEU A 1 296 ? -81.721 13.878 119.268 1.00 89.69 296 LEU A C 1
ATOM 2165 O O . LEU A 1 296 ? -81.911 14.066 120.465 1.00 89.69 296 LEU A O 1
ATOM 2169 N N . THR A 1 297 ? -82.366 14.572 118.327 1.00 91.69 297 THR A N 1
ATOM 2170 C CA . THR A 1 297 ? -83.401 15.571 118.630 1.00 91.69 297 THR A CA 1
ATOM 2171 C C . THR A 1 297 ? -84.564 14.956 119.412 1.00 91.69 297 THR A C 1
ATOM 2173 O O . THR A 1 297 ? -84.938 15.503 120.441 1.00 91.69 297 THR A O 1
ATOM 2176 N N . GLU A 1 298 ? -85.057 13.780 119.020 1.00 92.25 298 GLU A N 1
ATOM 2177 C CA . GLU A 1 298 ? -86.105 13.059 119.755 1.00 92.25 298 GLU A CA 1
ATOM 2178 C C . GLU A 1 298 ? -85.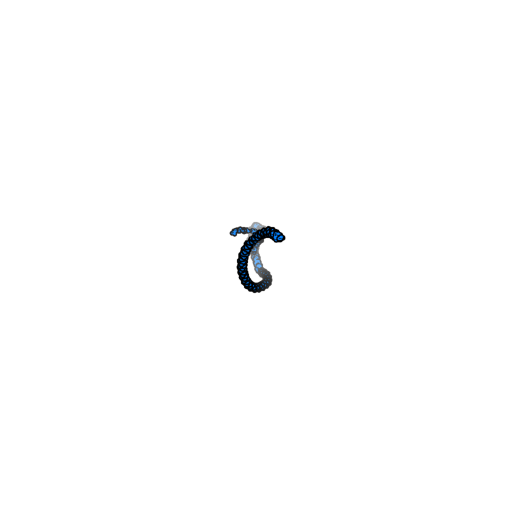660 12.669 121.175 1.00 92.25 298 GLU A C 1
ATOM 2180 O O . GLU A 1 298 ? -86.399 12.872 122.137 1.00 92.25 298 GLU A O 1
ATOM 2185 N N . THR A 1 299 ? -84.439 12.146 121.347 1.00 90.19 299 THR A N 1
ATOM 2186 C CA . THR A 1 299 ? -83.915 11.831 122.689 1.00 90.19 299 THR A CA 1
ATOM 2187 C C . THR A 1 299 ? -83.723 13.079 123.546 1.00 90.19 299 THR A C 1
ATOM 2189 O O . THR A 1 299 ? -83.980 13.021 124.746 1.00 90.19 299 THR A O 1
ATOM 2192 N N . LEU A 1 300 ? -83.317 14.207 122.952 1.00 90.81 300 LEU A N 1
ATOM 2193 C CA . LEU A 1 300 ? -83.224 15.496 123.637 1.00 90.81 300 LEU A CA 1
ATOM 2194 C C . LEU A 1 300 ? -84.606 15.987 124.074 1.00 90.81 300 LEU A C 1
ATOM 2196 O O . LEU A 1 300 ? -84.757 16.414 125.218 1.00 90.81 300 LEU A O 1
ATOM 2200 N N . ASP A 1 301 ? -85.619 15.867 123.217 1.00 89.94 301 ASP A N 1
ATOM 2201 C CA . ASP A 1 301 ? -87.004 16.198 123.557 1.00 89.94 301 ASP A CA 1
ATOM 2202 C C . ASP A 1 301 ? -87.556 15.272 124.650 1.00 89.94 301 ASP A C 1
ATOM 2204 O O . ASP A 1 301 ? -88.222 15.734 125.578 1.00 89.94 301 ASP A O 1
ATOM 2208 N N . ARG A 1 302 ? -87.222 13.976 124.614 1.00 90.12 302 ARG A N 1
ATOM 2209 C CA . ARG A 1 302 ? -87.600 13.012 125.656 1.00 90.12 302 ARG A CA 1
ATOM 2210 C C . ARG A 1 302 ? -86.923 13.305 126.990 1.00 90.12 302 ARG A C 1
ATOM 2212 O O . ARG A 1 302 ? -87.603 13.321 128.010 1.00 90.12 302 ARG A O 1
ATOM 2219 N N . LEU A 1 303 ? -85.619 13.577 126.992 1.00 85.62 303 LEU A N 1
ATOM 2220 C CA . LEU A 1 303 ? -84.879 14.001 128.184 1.00 85.62 303 LEU A CA 1
ATOM 2221 C C . LEU A 1 303 ? -85.456 15.295 128.757 1.00 85.62 303 LEU A C 1
ATOM 2223 O O . LEU A 1 303 ? -85.578 15.421 129.971 1.00 85.62 303 LEU A O 1
ATOM 2227 N N . LYS A 1 304 ? -85.852 16.240 127.898 1.00 86.31 304 LYS A N 1
ATOM 2228 C CA . LYS A 1 304 ? -86.523 17.472 128.317 1.00 86.31 304 LYS A CA 1
ATOM 2229 C C . LYS A 1 304 ? -87.883 17.180 128.953 1.00 86.31 304 LYS A C 1
ATOM 2231 O O . LYS A 1 304 ? -88.161 17.689 130.032 1.00 86.31 304 LYS A O 1
ATOM 2236 N N . ALA A 1 305 ? -88.687 16.307 128.351 1.00 88.19 305 ALA A N 1
ATOM 2237 C CA . ALA A 1 305 ? -89.970 15.887 128.908 1.00 88.19 305 ALA A CA 1
ATOM 2238 C C . ALA A 1 305 ? -89.824 15.123 130.242 1.00 88.19 305 ALA A C 1
ATOM 2240 O O . ALA A 1 305 ? -90.596 15.359 131.170 1.00 88.19 305 ALA A O 1
ATOM 2241 N N . GLU A 1 306 ? -88.831 14.236 130.370 1.00 85.81 306 GLU A N 1
ATOM 2242 C CA . GLU A 1 306 ? -88.502 13.541 131.623 1.00 85.81 306 GLU A CA 1
ATOM 2243 C C . GLU A 1 306 ? -87.979 14.508 132.693 1.00 85.81 306 GLU A C 1
ATOM 2245 O O . GLU A 1 306 ? -88.341 14.376 133.862 1.00 85.81 306 GLU A O 1
ATOM 2250 N N . ASN A 1 307 ? -87.188 15.515 132.313 1.00 83.56 307 ASN A N 1
ATOM 2251 C CA . ASN A 1 307 ? -86.731 16.570 133.218 1.00 83.56 307 ASN A CA 1
ATOM 2252 C C . ASN A 1 307 ? -87.904 17.428 133.722 1.00 83.56 307 ASN A C 1
ATOM 2254 O O . ASN A 1 307 ? -88.030 17.647 134.928 1.00 83.56 307 ASN A O 1
ATOM 2258 N N . ASP A 1 308 ? -88.816 17.826 132.831 1.00 86.12 308 ASP A N 1
ATOM 2259 C CA . ASP A 1 308 ? -90.052 18.526 133.195 1.00 86.12 308 ASP A CA 1
ATOM 2260 C C . ASP A 1 308 ? -90.917 17.661 134.125 1.00 86.12 308 ASP A C 1
ATOM 2262 O O . ASP A 1 308 ? -91.452 18.146 135.123 1.00 86.12 308 ASP A O 1
ATOM 2266 N N . HIS A 1 309 ? -91.035 16.361 133.842 1.00 87.06 309 HIS A N 1
ATOM 2267 C CA . HIS A 1 309 ? -91.746 15.413 134.698 1.00 87.06 309 HIS A CA 1
ATOM 2268 C C . HIS A 1 309 ? -91.087 15.274 136.078 1.00 87.06 309 HIS A C 1
ATOM 2270 O O . HIS A 1 309 ? -91.780 15.281 137.098 1.00 87.06 309 HIS A O 1
ATOM 2276 N N . MET A 1 310 ? -89.759 15.168 136.139 1.00 82.50 310 MET A N 1
ATOM 2277 C CA . MET A 1 310 ? -89.012 15.085 137.393 1.00 82.50 310 MET A CA 1
ATOM 2278 C C . MET A 1 310 ? -89.158 16.372 138.205 1.00 82.50 310 MET A C 1
ATOM 2280 O O . MET A 1 310 ? -89.409 16.295 139.403 1.00 82.50 310 MET A O 1
ATOM 2284 N N . THR A 1 311 ? -89.109 17.537 137.558 1.00 85.62 311 THR A N 1
ATOM 2285 C CA . THR A 1 311 ? -89.379 18.835 138.192 1.00 85.62 311 THR A CA 1
ATOM 2286 C C . THR A 1 311 ? -90.782 18.862 138.801 1.00 85.62 311 THR A C 1
ATOM 2288 O O . THR A 1 311 ? -90.920 19.139 139.989 1.00 85.62 311 THR A O 1
ATOM 2291 N N . ARG A 1 312 ? -91.816 18.450 138.051 1.00 83.25 312 ARG A N 1
ATOM 2292 C CA . ARG A 1 312 ? -93.192 18.347 138.578 1.00 83.25 312 ARG A CA 1
ATOM 2293 C C . ARG A 1 312 ? -93.316 17.340 139.727 1.00 83.25 312 ARG A C 1
ATOM 2295 O O . ARG A 1 312 ? -94.057 17.575 140.676 1.00 83.25 312 ARG A O 1
ATOM 2302 N N . THR A 1 313 ? -92.602 16.215 139.661 1.00 84.12 313 THR A N 1
ATOM 2303 C CA . THR A 1 313 ? -92.622 15.181 140.712 1.00 84.12 313 THR A CA 1
ATOM 2304 C C . THR A 1 313 ? -91.932 15.667 141.985 1.00 84.12 313 THR A C 1
ATOM 2306 O O . THR A 1 313 ? -92.437 15.439 143.080 1.00 84.12 313 THR A O 1
ATOM 2309 N N . LEU A 1 314 ? -90.805 16.371 141.855 1.00 83.81 314 LEU A N 1
ATOM 2310 C CA . LEU A 1 314 ? -90.101 16.996 142.973 1.00 83.81 314 LEU A CA 1
ATOM 2311 C C . LEU A 1 314 ? -90.939 18.112 143.604 1.00 83.81 314 LEU A C 1
ATOM 2313 O O . LEU A 1 314 ? -90.998 18.201 144.827 1.00 83.81 314 LEU A O 1
ATOM 2317 N N . GLU A 1 315 ? -91.642 18.917 142.804 1.00 79.25 315 GLU A N 1
ATOM 2318 C CA . GLU A 1 315 ? -92.615 19.889 143.314 1.00 79.25 315 GLU A CA 1
ATOM 2319 C C . GLU A 1 315 ? -93.758 19.202 144.073 1.00 79.25 315 GLU A C 1
ATOM 2321 O O . GLU A 1 315 ? -94.084 19.617 145.184 1.00 79.25 315 GLU A O 1
ATOM 2326 N N . ALA A 1 316 ? -94.303 18.102 143.546 1.00 77.56 316 ALA A N 1
ATOM 2327 C CA . ALA A 1 316 ? -95.335 17.320 144.225 1.00 77.56 316 ALA A CA 1
ATOM 2328 C C . ALA A 1 316 ? -94.833 16.676 145.533 1.00 77.56 316 ALA A C 1
ATOM 2330 O O . ALA A 1 316 ? -95.555 16.669 146.531 1.00 77.56 316 ALA A O 1
ATOM 2331 N N . GLN A 1 317 ? -93.598 16.162 145.565 1.00 79.19 317 GLN A N 1
ATOM 2332 C CA . GLN A 1 317 ? -92.969 15.635 146.783 1.00 79.19 317 GLN A CA 1
ATOM 2333 C C . GLN A 1 317 ? -92.692 16.734 147.809 1.00 79.19 317 GLN A C 1
ATOM 2335 O O . GLN A 1 317 ? -92.931 16.524 148.996 1.00 79.19 317 GLN A O 1
ATOM 2340 N N . ARG A 1 318 ? -92.228 17.910 147.373 1.00 79.25 318 ARG A N 1
ATOM 2341 C CA . ARG A 1 318 ? -92.031 19.080 148.238 1.00 79.25 318 ARG A CA 1
ATOM 2342 C C . ARG A 1 318 ? -93.352 19.523 148.861 1.00 79.25 318 ARG A C 1
ATOM 2344 O O . ARG A 1 318 ? -93.411 19.728 150.069 1.00 79.25 318 ARG A O 1
ATOM 2351 N N . ASP A 1 319 ? -94.414 19.622 148.068 1.00 76.31 319 ASP A N 1
ATOM 2352 C CA . ASP A 1 319 ? -95.745 19.976 148.567 1.00 76.31 319 ASP A CA 1
ATOM 2353 C C . ASP A 1 319 ? -96.316 18.881 149.490 1.00 76.31 319 ASP A C 1
ATOM 2355 O O . ASP A 1 319 ? -96.941 19.185 150.509 1.00 76.31 319 ASP A O 1
ATOM 2359 N N . GLY A 1 320 ? -96.056 17.604 149.188 1.00 74.00 320 GLY A N 1
ATOM 2360 C CA . GLY A 1 320 ? -96.410 16.462 150.035 1.00 74.00 320 GLY A CA 1
ATOM 2361 C C . GLY A 1 320 ? -95.694 16.469 151.389 1.00 74.00 320 GLY A C 1
ATOM 2362 O O . GLY A 1 320 ? -96.345 16.321 152.422 1.00 74.00 320 GLY A O 1
ATOM 2363 N N . LEU A 1 321 ? -94.379 16.711 151.407 1.00 76.69 321 LEU A N 1
ATOM 2364 C CA . LEU A 1 321 ? -93.596 16.907 152.632 1.00 76.69 321 LEU A CA 1
ATOM 2365 C C . LEU A 1 321 ? -94.069 18.141 153.407 1.00 76.69 321 LEU A C 1
ATOM 2367 O O . LEU A 1 321 ? -94.181 18.083 154.629 1.00 76.69 321 LEU A O 1
ATOM 2371 N N . GLY A 1 322 ? -94.430 19.221 152.708 1.00 74.00 322 GLY A N 1
ATOM 2372 C CA . GLY A 1 322 ? -95.053 20.398 153.313 1.00 74.00 322 GLY A CA 1
ATOM 2373 C C . GLY A 1 322 ? -96.349 20.059 154.058 1.00 74.00 322 GLY A C 1
ATOM 2374 O O . GLY A 1 322 ? -96.543 20.497 155.192 1.00 74.00 322 GLY A O 1
ATOM 2375 N N . LYS A 1 323 ? -97.209 19.214 153.475 1.00 72.44 323 LYS A N 1
ATOM 2376 C CA . LYS A 1 323 ? -98.426 18.720 154.144 1.00 72.44 323 LYS A CA 1
ATOM 2377 C C . LYS A 1 323 ? -98.121 17.788 155.319 1.00 72.44 323 LYS A C 1
ATOM 2379 O O . LYS A 1 323 ? -98.755 17.914 156.361 1.00 72.44 323 LYS A O 1
ATOM 2384 N N . LEU A 1 324 ? -97.151 16.884 155.182 1.00 73.75 324 LEU A N 1
ATOM 2385 C CA . LEU A 1 324 ? -96.768 15.932 156.234 1.00 73.75 324 LEU A CA 1
ATOM 2386 C C . LEU A 1 324 ? -96.195 16.638 157.473 1.00 73.75 324 LEU A C 1
ATOM 2388 O O . LEU A 1 324 ? -96.522 16.268 158.598 1.00 73.75 324 LEU A O 1
ATOM 2392 N N . ILE A 1 325 ? -95.407 17.699 157.276 1.00 73.75 325 ILE A N 1
ATOM 2393 C CA . ILE A 1 325 ? -94.912 18.550 158.368 1.00 73.75 325 ILE A CA 1
ATOM 2394 C C . ILE A 1 325 ? -96.068 19.269 159.076 1.00 73.75 325 ILE A C 1
ATOM 2396 O O . ILE A 1 325 ? -96.062 19.353 160.304 1.00 73.75 325 ILE A O 1
ATOM 2400 N N . MET A 1 326 ? -97.083 19.745 158.343 1.00 72.38 326 MET A N 1
ATOM 2401 C CA . MET A 1 326 ? -98.274 20.324 158.980 1.00 72.38 326 MET A CA 1
ATOM 2402 C C . MET A 1 326 ? -99.031 19.303 159.837 1.00 72.38 326 MET A C 1
ATOM 2404 O O . MET A 1 326 ? -99.364 19.615 160.977 1.00 72.38 326 MET A O 1
ATOM 2408 N N . VAL A 1 327 ? -99.226 18.077 159.345 1.00 70.75 327 VAL A N 1
ATOM 2409 C CA . VAL A 1 327 ? -99.933 17.019 160.092 1.00 70.75 327 VAL A CA 1
ATOM 2410 C C . VAL A 1 327 ? -99.164 16.601 161.353 1.00 70.75 327 VAL A C 1
ATOM 2412 O O . VAL A 1 327 ? -99.756 16.481 162.420 1.00 70.75 327 VAL A O 1
ATOM 2415 N N . MET A 1 328 ? -97.836 16.460 161.279 1.00 64.50 328 MET A N 1
ATOM 2416 C CA . MET A 1 328 ? -97.011 16.135 162.456 1.00 64.50 328 MET A CA 1
ATOM 2417 C C . MET A 1 328 ? -97.003 17.265 163.504 1.00 64.50 328 MET A C 1
ATOM 2419 O O . MET A 1 328 ? -96.927 16.997 164.702 1.00 64.50 328 MET A O 1
ATOM 2423 N N . SER A 1 329 ? -97.114 18.526 163.073 1.00 66.38 329 SER A N 1
ATOM 2424 C CA . SER A 1 329 ? -97.262 19.690 163.962 1.00 66.38 329 SER A CA 1
ATOM 2425 C C . SER A 1 329 ? -98.622 19.714 164.679 1.00 66.38 329 SER A C 1
ATOM 2427 O O . SER A 1 329 ? -98.695 20.055 165.863 1.00 66.38 329 SER A O 1
ATOM 2429 N N . GLU A 1 330 ? -99.701 19.308 164.002 1.00 62.47 330 GLU A N 1
ATOM 2430 C CA . GLU A 1 330 ? -101.030 19.177 164.614 1.00 62.47 330 GLU A CA 1
ATOM 2431 C C . GLU A 1 330 ? -101.112 18.009 165.612 1.00 62.47 330 GLU A C 1
ATOM 2433 O O . GLU A 1 330 ? -101.691 18.174 166.689 1.00 62.47 330 GLU A O 1
ATOM 2438 N N . GLU A 1 331 ? -100.470 16.871 165.323 1.00 59.47 331 GLU A N 1
ATOM 2439 C CA . GLU A 1 331 ? -100.434 15.706 166.222 1.00 59.47 331 GLU A CA 1
ATOM 2440 C C . GLU A 1 331 ? -99.617 15.992 167.501 1.00 59.47 331 GLU A C 1
ATOM 2442 O O . GLU A 1 331 ? -100.021 15.617 168.603 1.00 59.47 331 GLU A O 1
ATOM 2447 N N . ALA A 1 332 ? -98.516 16.749 167.392 1.00 59.16 332 ALA A N 1
ATOM 2448 C CA . ALA A 1 332 ? -97.706 17.165 168.541 1.00 59.16 332 ALA A CA 1
ATOM 2449 C C . ALA A 1 332 ? -98.464 18.100 169.506 1.00 59.16 332 ALA A C 1
ATOM 2451 O O . ALA A 1 332 ? -98.266 18.026 170.718 1.00 59.16 332 ALA A O 1
ATOM 2452 N N . LYS A 1 333 ? -99.391 18.931 169.007 1.00 60.09 333 LYS A N 1
ATOM 2453 C CA . LYS A 1 333 ? -100.251 19.776 169.860 1.00 60.09 333 LYS A CA 1
ATOM 2454 C C . LYS A 1 333 ? -101.365 19.008 170.575 1.00 60.09 333 LYS A C 1
ATOM 2456 O O . LYS A 1 333 ? -101.867 19.495 171.584 1.00 60.09 333 LYS A O 1
ATOM 2461 N N . ARG A 1 334 ? -101.761 17.826 170.092 1.00 58.41 334 ARG A N 1
ATOM 2462 C CA . ARG A 1 334 ? -102.787 16.992 170.748 1.00 58.41 334 ARG A CA 1
ATOM 2463 C C . ARG A 1 334 ? -102.264 16.223 171.960 1.00 58.41 334 ARG A C 1
ATOM 2465 O O . ARG A 1 334 ? -103.056 15.898 172.840 1.00 58.41 334 ARG A O 1
ATOM 2472 N N . ILE A 1 335 ? -100.964 15.941 172.014 1.00 58.25 335 ILE A N 1
ATOM 2473 C CA . ILE A 1 335 ? -100.364 15.105 173.065 1.00 58.25 335 ILE A CA 1
ATOM 2474 C C . ILE A 1 335 ? -100.027 15.921 174.328 1.00 58.25 335 ILE A C 1
ATOM 2476 O O . ILE A 1 335 ? -100.124 15.390 175.431 1.00 58.25 335 ILE A O 1
ATOM 2480 N N . ASP A 1 336 ? -99.760 17.224 174.206 1.00 58.16 336 ASP A N 1
ATOM 2481 C CA . ASP A 1 336 ? -99.419 18.093 175.350 1.00 58.16 336 ASP A CA 1
ATOM 2482 C C . ASP A 1 336 ? -100.647 18.546 176.184 1.00 58.16 336 ASP A C 1
ATOM 2484 O O . ASP A 1 336 ? -100.516 19.209 177.207 1.00 58.16 336 ASP A O 1
ATOM 2488 N N . GLY A 1 337 ? -101.867 18.166 175.776 1.00 57.19 337 GLY A N 1
ATOM 2489 C CA . GLY A 1 337 ? -103.120 18.478 176.481 1.00 57.19 337 G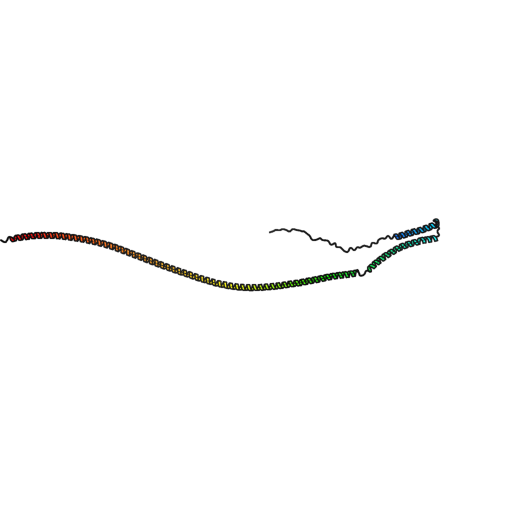LY A CA 1
ATOM 2490 C C . GLY A 1 337 ? -103.558 17.468 177.553 1.00 57.19 337 GLY A C 1
ATOM 2491 O O . GLY A 1 337 ? -104.607 17.670 178.159 1.00 57.19 337 GLY A O 1
ATOM 2492 N N . PHE A 1 338 ? -102.806 16.384 177.783 1.00 55.41 338 PHE A N 1
ATOM 2493 C CA . PHE A 1 338 ? -103.201 15.281 178.682 1.00 55.41 338 PHE A CA 1
ATOM 2494 C C . PHE A 1 338 ? -102.339 15.112 179.947 1.00 55.41 338 PHE A C 1
ATOM 2496 O O . PHE A 1 338 ? -102.480 14.110 180.645 1.00 55.41 338 PHE A O 1
ATOM 2503 N N . ALA A 1 339 ? -101.494 16.087 180.293 1.00 49.62 339 ALA A N 1
ATOM 2504 C CA . ALA A 1 339 ? -100.753 16.092 181.558 1.00 49.62 339 ALA A CA 1
ATOM 2505 C C . ALA A 1 339 ? -101.142 17.295 182.442 1.00 49.62 339 ALA A C 1
ATOM 2507 O O . ALA A 1 339 ? -100.380 18.246 182.604 1.00 49.62 339 ALA A O 1
ATOM 2508 N N . THR A 1 340 ? -102.347 17.226 183.014 1.00 48.78 340 THR A N 1
ATOM 2509 C CA . THR A 1 340 ? -102.672 17.763 184.351 1.00 48.78 340 THR A CA 1
ATOM 2510 C C . THR A 1 340 ? -102.865 16.599 185.299 1.00 48.78 340 THR A C 1
ATOM 2512 O O . THR A 1 340 ? -103.577 15.659 184.874 1.00 48.78 340 THR A O 1
#

Sequence (340 aa):
MAHGAGSPDAAPAGPAAEKGLTRDNPLDLDTQAIAPSPQADGWAFAAAGLFSAFWAGGIVAYVVGYYGKASFANLPWTGVGLFAAAAFVPSVMAWFMALMQREARLLRRQTNALIRAAESLSKPNDTAAKGVAQLGRSIRKELEQINSAVENAQARLTALHESGAEQLQALERSAAQARDRVDTAAQRLGAERDKLQTFASALDDAVTSAGENLSARVDDAKAAAKAAAEGLKGEQAAIGALLESVNAAASAAAQRAAEMAKEVDREAQKLDAASEAAAARSEQVIQRHERHRAALTETLDRLKAENDHMTRTLEAQRDGLGKLIMVMSEEAKRIDGFAT

=== Feature glossary ===
Each block in this record encodes a different view of the same protein. In brief:

Predicted aligned error. PAE(i, j) answers: if I align the predicted and true structures on residue i, how far off (in Å) do I expect residue j to be? A block-diagonal PAE matrix with low values on the blocks and high values off-diagonal is the signature of a multi-domain protein with confidently predicted domains but uncertain inter-domain orientation.

Contact-map, Ramachandran, and PAE plots. Plot images: a contact map (which residues are close in 3D, as an N×N binary image), a Ramachandran scatter (backbone torsion angles, revealing secondary-structure composition at a glance), and — for AlphaFold structures — a PAE heatmap (pairwise prediction confidence).

Backbone torsions (φ/ψ). φ (phi) and ψ (psi) are the two rotatable backbone dihedrals per residue: φ is the C(i-1)–N–Cα–C torsion, ψ is the N–Cα–C–N(i+1) torsion, both in degrees on (−180°, 180°]. α-helical residues cluster near (−60°, −45°); β-strand residues near (−120°, +130°). A Ramachandran plot is simply a scatter of (φ, ψ) for every residue.

Foldseek 3Di. A 3Di character summarizes, for each residue, the relative orientation of the Cα frame of its nearest spatial neighbor. Because it encodes fold topology rather than chemistry, 3Di alignments detect remote structural similarity that sequence alignment misses.

Radius of gyration, Cα contacts, bounding box. Three whole-structure scalars: the radius of gyration (RMS distance of Cα from centroid, in Å), the count of Cα–Cα contacts (pairs closer than 8 Å and separated by more than four residues in sequence — i.e. tertiary, not local, contacts), and the bounding-box dimensions. Together they distinguish compact globular folds from extended fibres or disordered chains.

Sequence. Sequence gives the chain of amino acids in standard one-letter code (A=alanine, C=cysteine, …, Y=tyrosine), read N→C. It is the only feature that is directly encoded by the gene; all structural features are derived from the folded form of this sequence.

mmCIF coordinates. Atomic coordinates in PDBx/mmCIF format — the same representation the Protein Data Bank distributes. Each line of the _atom_site loop places one backbone atom in Cartesian space (units: ångströms, origin: arbitrary).

Secondary structure (3-state, P-SEA). Three-state secondary structure (P-SEA) collapses the eight DSSP classes into helix (a), strand (b), and coil (c). P-SEA assigns these from Cα geometry alone — distances and angles — without requiring backbone oxygens, so it works on any Cα trace.

InterPro / GO / CATH / organism. Functional annotations link the protein to curated databases. InterPro entries identify conserved domains and families by matching the sequence against member-database signatures (Pfam, PROSITE, CDD, …). Gene Ontology (GO) terms describe molecular function, biological process, and cellular component in a controlled vocabulary. CATH places the structure in a hierarchical fold classification (Class/Architecture/Topology/Homologous-superfamily). The organism is the source species.

B-factor. B-factor (Debye–Waller factor) reflects atomic displacement in the crystal lattice. It is an experimental observable (units Å²), not a prediction; low values mean the atom is pinned down, high values mean it moves or is heterogeneous across the crystal.

Rendered structure images. Structure images are PyMOL renders from six orthogonal camera directions. Cartoon representation draws helices as coils and strands as arrows; sticks shows the backbone as bonds; surface shows the solvent-excluded envelope. Rainbow coloring maps sequence position to hue (blue→red, N→C); chain coloring assigns a distinct color per polypeptide.

Solvent-accessible surface area. Solvent-accessible surface area (SASA) is the area in Å² traced out by the centre of a 1.4 Å probe sphere (a water molecule) rolled over the protein's van der Waals surface (Shrake–Rupley / Lee–Richards construction). Buried residues have near-zero SASA; fully exposed residues can exceed 200 Å². The total SASA scales roughly with the number of surface residues.

Secondary structure (8-state, DSSP). The SS8 string is DSSP's per-residue secondary-structure call. α-helix (H) means an i→i+4 H-bond ladder; β-strand (E) means the residue participates in a β-sheet; 3₁₀ (G) and π (I) are tighter and wider helices; T/S are turns/bends; '-' is loop.

pLDDT. For AlphaFold models, the B-factor field carries pLDDT — the model's own estimate of local accuracy on a 0–100 scale. Regions with pLDDT<50 should be treated as essentially unmodeled; they often correspond to intrinsically disordered segments.

Nearest PDB structures. Nearest PDB neighbors are the top structural matches found by Foldseek when searching this structure against the entire Protein Data Bank. Each hit reports a TM-score (0 to 1; >0.5 almost always implies the same fold) and an E-value. These are *structural* homologs — they may share no detectable sequence similarity.